Protein AF-A0A0E4CTM8-F1 (afdb_monomer)

Solvent-accessible surface area (backbone atoms only — not comparable to full-atom values): 11951 Å² total; per-residue (Å²): 132,90,84,85,87,86,88,82,91,82,92,89,83,90,83,78,83,88,78,75,72,82,70,75,70,75,77,71,43,45,31,30,31,32,38,28,78,94,75,74,45,76,48,77,41,66,48,69,64,60,58,57,56,37,48,79,66,72,28,44,74,72,48,69,74,43,70,55,77,74,79,77,64,69,51,66,47,54,74,86,69,39,45,44,28,35,38,46,32,101,45,8,82,41,23,34,39,35,31,41,64,83,21,44,31,43,15,35,33,32,37,54,52,74,69,98,89,38,50,76,47,80,50,78,34,47,24,33,50,57,28,64,46,74,83,49,103,46,35,39,34,53,81,32,69,49,75,40,72,72,25,54,38,63,48,62,73,90,77,74,82,88,54,37,72,40,42,19,37,32,57,56,96,64,25,44,26,47,30,33,26,51,16,82,40,81,90,56,47,38,84,88,62,58,47,71,76,85,48,51,20,40,62,113

Sequence (204 aa):
MKKNIFFAVSIYTLLLSCLAFGKSALADTGLYRLYHPGLQIHLYTKDSNEYKVLANRGWKQEGVAFYAEQPSTASSIPAEVVGTWSGTSPLAPEVSVTITADGQMKTYNHFVFGGVDGVDTKTNYTATITELKTIASNTYFIIGNTGDIAALLPGVTNMGGMFVIQPSFKIENGQYMPIAATGPTIEQVDYQNYHDFGFSLTKQ

Radius of gyration: 27.84 Å; Cα contacts (8 Å, |Δi|>4): 394; chains: 1; bounding box: 71×66×87 Å

Structure (mmCIF, N/CA/C/O backbone):
data_AF-A0A0E4CTM8-F1
#
_entry.id   AF-A0A0E4CTM8-F1
#
loop_
_atom_site.group_PDB
_atom_site.id
_atom_site.type_symbol
_atom_site.label_atom_id
_atom_site.label_alt_id
_atom_site.label_comp_id
_atom_site.label_asym_id
_atom_site.label_entity_id
_atom_site.label_seq_id
_atom_site.pdbx_PDB_ins_code
_atom_site.Cartn_x
_atom_site.Cartn_y
_atom_site.Cartn_z
_atom_site.occupancy
_atom_site.B_iso_or_equiv
_atom_site.auth_seq_id
_atom_site.auth_comp_id
_atom_site.auth_asym_id
_atom_site.auth_atom_id
_atom_site.pdbx_PDB_model_num
ATOM 1 N N . MET A 1 1 ? -40.548 -52.015 -52.958 1.00 35.12 1 MET A N 1
ATOM 2 C CA . MET A 1 1 ? -39.172 -52.548 -52.796 1.00 35.12 1 MET A CA 1
ATOM 3 C C . MET A 1 1 ? -38.273 -51.403 -52.334 1.00 35.12 1 MET A C 1
ATOM 5 O O . MET A 1 1 ? -38.306 -50.395 -53.013 1.00 35.12 1 MET A O 1
ATOM 9 N N . LYS A 1 2 ? -37.581 -51.562 -51.183 1.00 39.38 2 LYS A N 1
ATOM 10 C CA . LYS A 1 2 ? -36.256 -51.016 -50.755 1.00 39.38 2 LYS A CA 1
ATOM 11 C C . LYS A 1 2 ? -35.838 -49.635 -51.347 1.00 39.38 2 LYS A C 1
ATOM 13 O O . LYS A 1 2 ? -35.796 -49.515 -52.554 1.00 39.38 2 LYS A O 1
ATOM 18 N N . LYS A 1 3 ? -35.340 -48.611 -50.639 1.00 47.06 3 LYS A N 1
ATOM 19 C CA . LYS A 1 3 ? -34.593 -48.511 -49.369 1.00 47.06 3 LYS A CA 1
ATOM 20 C C . LYS A 1 3 ? -34.101 -47.039 -49.217 1.00 47.06 3 LYS A C 1
ATOM 22 O O . LYS A 1 3 ? -33.934 -46.373 -50.230 1.00 47.06 3 LYS A O 1
ATOM 27 N N . ASN A 1 4 ? -33.729 -46.662 -47.987 1.00 40.16 4 ASN A N 1
ATOM 28 C CA . ASN A 1 4 ? -32.788 -45.598 -47.558 1.00 40.16 4 ASN A CA 1
ATOM 29 C C . ASN A 1 4 ? -33.385 -44.205 -47.243 1.00 40.16 4 ASN A C 1
ATOM 31 O O . ASN A 1 4 ? -33.869 -43.543 -48.145 1.00 40.16 4 ASN A O 1
ATOM 35 N N . ILE A 1 5 ? -33.506 -43.715 -45.999 1.00 47.62 5 ILE A N 1
ATOM 36 C CA . ILE A 1 5 ? -32.625 -43.653 -44.805 1.00 47.62 5 ILE A CA 1
ATOM 37 C C . ILE A 1 5 ? -31.558 -42.529 -44.875 1.00 47.62 5 ILE A C 1
ATOM 39 O O . ILE A 1 5 ? -30.667 -42.573 -45.713 1.00 47.62 5 ILE A O 1
ATOM 43 N N . PHE A 1 6 ? -31.668 -41.621 -43.888 1.00 44.09 6 PHE A N 1
ATOM 44 C CA . PHE A 1 6 ? -30.760 -40.576 -43.375 1.00 44.09 6 PHE A CA 1
ATOM 45 C C . PHE A 1 6 ? -30.456 -39.341 -44.238 1.00 44.09 6 PHE A C 1
ATOM 47 O O . PHE A 1 6 ? -29.588 -39.384 -45.093 1.00 44.09 6 PHE A O 1
ATOM 54 N N . PHE A 1 7 ? -31.050 -38.201 -43.862 1.00 37.84 7 PHE A N 1
ATOM 55 C CA . PHE A 1 7 ? -30.322 -36.938 -43.652 1.00 37.84 7 PHE A CA 1
ATOM 56 C C . PHE A 1 7 ? -31.031 -36.146 -42.542 1.00 37.84 7 PHE A C 1
ATOM 58 O O . PHE A 1 7 ? -31.859 -35.274 -42.783 1.00 37.84 7 PHE A O 1
ATOM 65 N N . ALA A 1 8 ? -30.743 -36.521 -41.297 1.00 43.72 8 ALA A N 1
ATOM 66 C CA . ALA A 1 8 ? -30.837 -35.603 -40.171 1.00 43.72 8 ALA A CA 1
ATOM 67 C C . ALA A 1 8 ? -29.445 -34.990 -39.962 1.00 43.72 8 ALA A C 1
ATOM 69 O O . ALA A 1 8 ? -28.449 -35.622 -40.307 1.00 43.72 8 ALA A O 1
ATOM 70 N N . VAL A 1 9 ? -29.416 -33.815 -39.330 1.00 41.44 9 VAL A N 1
ATOM 71 C CA . VAL A 1 9 ? -28.247 -33.015 -38.914 1.00 41.44 9 VAL A CA 1
ATOM 72 C C . VAL A 1 9 ? -27.939 -31.861 -39.868 1.00 41.44 9 VAL A C 1
ATOM 74 O O . VAL A 1 9 ? -27.084 -31.938 -40.740 1.00 41.44 9 VAL A O 1
ATOM 77 N N . SER A 1 10 ? -28.606 -30.738 -39.638 1.00 48.81 10 SER A N 1
ATOM 78 C CA . SER A 1 10 ? -27.977 -29.416 -39.659 1.00 48.81 10 SER A CA 1
ATOM 79 C C . SER A 1 10 ? -28.930 -28.458 -38.948 1.00 48.81 10 SER A C 1
ATOM 81 O O . SER A 1 10 ? -30.136 -28.636 -39.068 1.00 48.81 10 SER A O 1
ATOM 83 N N . ILE A 1 11 ? -28.412 -27.466 -38.223 1.00 49.09 11 ILE A N 1
ATOM 84 C CA . ILE A 1 11 ? -29.107 -26.617 -37.228 1.00 49.09 11 ILE A CA 1
ATOM 85 C C . ILE A 1 11 ? -29.054 -27.211 -35.812 1.00 49.09 11 ILE A C 1
ATOM 87 O O . ILE A 1 11 ? -30.073 -27.544 -35.231 1.00 49.09 11 ILE A O 1
ATOM 91 N N . TYR A 1 12 ? -27.849 -27.359 -35.249 1.00 40.56 12 TYR A N 1
ATOM 92 C CA . TYR A 1 12 ? -27.584 -27.074 -33.824 1.00 40.56 12 TYR A CA 1
ATOM 93 C C . TYR A 1 12 ? -26.072 -27.005 -33.536 1.00 40.56 12 TYR A C 1
ATOM 95 O O . TYR A 1 12 ? -25.562 -27.662 -32.641 1.00 40.56 12 TYR A O 1
ATOM 103 N N . THR A 1 13 ? -25.314 -26.212 -34.298 1.00 47.56 13 THR A N 1
ATOM 104 C CA . THR A 1 13 ? -23.915 -25.883 -33.952 1.00 47.56 13 THR A CA 1
ATOM 105 C C . THR A 1 13 ? -23.561 -24.469 -34.413 1.00 47.56 13 THR A C 1
ATOM 107 O O . THR A 1 13 ? -22.674 -24.275 -35.237 1.00 47.56 13 THR A O 1
ATOM 110 N N . LEU A 1 14 ? -24.270 -23.461 -33.898 1.00 42.25 14 LEU A N 1
ATOM 111 C CA . LEU A 1 14 ? -23.798 -22.070 -33.924 1.00 42.25 14 LEU A CA 1
ATOM 112 C C . LEU A 1 14 ? -23.820 -21.485 -32.506 1.00 42.25 14 LEU A C 1
ATOM 114 O O . LEU A 1 14 ? -24.408 -20.447 -32.234 1.00 42.25 14 LEU A O 1
ATOM 118 N N . LEU A 1 15 ? -23.220 -22.223 -31.577 1.00 49.41 15 LEU A N 1
ATOM 119 C CA . LEU A 1 15 ? -22.953 -21.784 -30.211 1.00 49.41 15 LEU A CA 1
ATOM 120 C C . LEU A 1 15 ? -21.648 -22.437 -29.757 1.00 49.41 15 LEU A C 1
ATOM 122 O O . LEU A 1 15 ? -21.602 -23.216 -28.815 1.00 49.41 15 LEU A O 1
ATOM 126 N N . LEU A 1 16 ? -20.573 -22.168 -30.497 1.00 46.62 16 LEU A N 1
ATOM 127 C CA . LEU A 1 16 ? -19.225 -22.382 -29.999 1.00 46.62 16 LEU A CA 1
ATOM 128 C C . LEU A 1 16 ? -18.246 -21.458 -30.728 1.00 46.62 16 LEU A C 1
ATOM 130 O O . LEU A 1 16 ? -18.273 -21.343 -31.947 1.00 46.62 16 LEU A O 1
ATOM 134 N N . SER A 1 17 ? -17.401 -20.820 -29.922 1.00 46.06 17 SER A N 1
ATOM 135 C CA . SER A 1 17 ? -16.213 -20.036 -30.265 1.00 46.06 17 SER A CA 1
ATOM 136 C C . SER A 1 17 ? -16.401 -18.689 -30.980 1.00 46.06 17 SER A C 1
ATOM 138 O O . SER A 1 17 ? -16.170 -18.555 -32.176 1.00 46.06 17 SER A O 1
ATOM 140 N N . CYS A 1 18 ? -16.607 -17.642 -30.181 1.00 38.84 18 CYS A N 1
ATOM 141 C CA . CYS A 1 18 ? -15.750 -16.458 -30.282 1.00 38.84 18 CYS A CA 1
ATOM 142 C C . CYS A 1 18 ? -15.233 -16.089 -28.881 1.00 38.84 18 CYS A C 1
ATOM 144 O O . CYS A 1 18 ? -15.565 -15.062 -28.307 1.00 38.84 18 CYS A O 1
ATOM 146 N N . LEU A 1 19 ? -14.442 -16.992 -28.303 1.00 50.53 19 LEU A N 1
ATOM 147 C CA . LEU A 1 19 ? -13.428 -16.650 -27.305 1.00 50.53 19 LEU A CA 1
ATOM 148 C C . LEU A 1 19 ? -12.083 -16.796 -28.016 1.00 50.53 19 LEU A C 1
ATOM 150 O O . LEU A 1 19 ? -11.300 -17.704 -27.751 1.00 50.53 19 LEU A O 1
ATOM 154 N N . ALA A 1 20 ? -11.852 -15.940 -29.010 1.00 44.9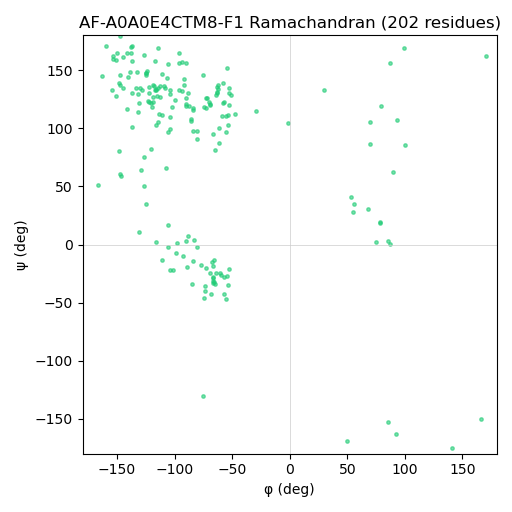1 20 ALA A N 1
ATOM 155 C CA . ALA A 1 20 ? -10.516 -15.755 -29.542 1.00 44.91 20 ALA A CA 1
ATOM 156 C C . ALA A 1 20 ? -9.794 -14.807 -28.586 1.00 44.91 20 ALA A C 1
ATOM 158 O O . ALA A 1 20 ? -9.912 -13.590 -28.685 1.00 44.91 20 ALA A O 1
ATOM 159 N N . PHE A 1 21 ? -9.138 -15.425 -27.603 1.00 39.09 21 PHE A N 1
ATOM 160 C CA . PHE A 1 21 ? -7.980 -14.939 -26.868 1.00 39.09 21 PHE A CA 1
ATOM 161 C C . PHE A 1 21 ? -7.484 -13.568 -27.341 1.00 39.09 21 PHE A C 1
ATOM 163 O O . PHE A 1 21 ? -6.761 -13.467 -28.335 1.00 39.09 21 PHE A O 1
ATOM 170 N N . GLY A 1 22 ? -7.778 -12.529 -26.562 1.00 33.88 22 GLY A N 1
ATOM 171 C CA . GLY A 1 22 ? -6.850 -11.416 -26.458 1.00 33.88 22 GLY A CA 1
ATOM 172 C C . GLY A 1 22 ? -5.553 -11.979 -25.886 1.00 33.88 22 GLY A C 1
ATOM 173 O O . GLY A 1 22 ? -5.374 -12.026 -24.674 1.00 33.88 22 GLY A O 1
ATOM 174 N N . LYS A 1 23 ? -4.660 -12.483 -26.745 1.00 33.34 23 LYS A N 1
ATOM 175 C CA . LYS A 1 23 ? -3.251 -12.573 -26.385 1.00 33.34 23 LYS A CA 1
ATOM 176 C C . LYS A 1 23 ? -2.834 -11.130 -26.161 1.00 33.34 23 LYS A C 1
ATOM 178 O O . LYS A 1 23 ? -2.606 -10.411 -27.130 1.00 33.34 23 LYS A O 1
ATOM 183 N N . SER A 1 24 ? -2.758 -10.706 -24.904 1.00 36.94 24 SER A N 1
ATOM 184 C CA . SER A 1 24 ? -1.881 -9.600 -24.552 1.00 36.94 24 SER A CA 1
ATOM 185 C C . SER A 1 24 ? -0.514 -9.998 -25.087 1.00 36.94 24 SER A C 1
ATOM 187 O O . SER A 1 24 ? 0.121 -10.918 -24.567 1.00 36.94 24 SER A O 1
ATOM 189 N N . ALA A 1 25 ? -0.120 -9.411 -26.215 1.00 42.75 25 ALA A N 1
ATOM 190 C CA . ALA A 1 25 ? 1.245 -9.504 -26.674 1.00 42.75 25 ALA A CA 1
ATOM 191 C C . ALA A 1 25 ? 2.064 -8.912 -25.531 1.00 42.75 25 ALA A C 1
ATOM 193 O O . ALA A 1 25 ? 1.928 -7.725 -25.239 1.00 42.75 25 ALA A O 1
ATOM 194 N N . LEU A 1 26 ? 2.828 -9.753 -24.826 1.00 39.66 26 LEU A N 1
ATOM 195 C CA . LEU A 1 26 ? 3.922 -9.270 -23.996 1.00 39.66 26 LEU A CA 1
ATOM 196 C C . LEU A 1 26 ? 4.677 -8.293 -24.889 1.00 39.66 26 LEU A C 1
ATOM 198 O O . LEU A 1 26 ? 5.170 -8.701 -25.943 1.00 39.66 26 LEU A O 1
ATOM 202 N N . ALA A 1 27 ? 4.638 -7.005 -24.546 1.00 49.69 27 ALA A N 1
ATOM 203 C CA . ALA A 1 27 ? 5.419 -6.015 -25.253 1.00 49.69 27 ALA A CA 1
ATOM 204 C C . ALA A 1 27 ? 6.862 -6.512 -25.179 1.00 49.69 27 ALA A C 1
ATOM 206 O O . ALA A 1 27 ? 7.427 -6.613 -24.092 1.00 49.69 27 ALA A O 1
ATOM 207 N N . ASP A 1 28 ? 7.399 -6.935 -26.319 1.00 53.50 28 ASP A N 1
ATOM 208 C CA . ASP A 1 28 ? 8.781 -7.360 -26.434 1.00 53.50 28 ASP A CA 1
ATOM 209 C C . ASP A 1 28 ? 9.631 -6.109 -26.211 1.00 53.50 28 ASP A C 1
ATOM 211 O O . ASP A 1 28 ? 9.783 -5.267 -27.094 1.00 53.50 28 ASP A O 1
ATOM 215 N N . THR A 1 29 ? 10.068 -5.906 -24.969 1.00 61.34 29 THR A N 1
ATOM 216 C CA . THR A 1 29 ? 10.846 -4.728 -24.578 1.00 61.34 29 THR A CA 1
ATOM 217 C C . THR A 1 29 ? 12.326 -4.879 -24.890 1.00 61.34 29 THR A C 1
ATOM 219 O O . THR A 1 29 ? 13.108 -3.981 -24.577 1.00 61.34 29 THR A O 1
ATOM 222 N N . GLY A 1 30 ? 12.729 -5.982 -25.523 1.00 73.62 30 GLY A N 1
ATOM 223 C CA . GLY A 1 30 ? 14.091 -6.176 -25.991 1.00 73.62 30 GLY A CA 1
ATOM 224 C C . GLY A 1 30 ? 14.414 -5.265 -27.175 1.00 73.62 30 GLY A C 1
ATOM 225 O O . GLY A 1 30 ? 13.775 -5.321 -28.223 1.00 73.62 30 GLY A O 1
ATOM 226 N N . LEU A 1 31 ? 15.452 -4.441 -27.034 1.00 83.44 31 LEU A N 1
ATOM 227 C CA . LEU A 1 31 ? 16.150 -3.834 -28.160 1.00 83.44 31 LEU A CA 1
ATOM 228 C C . LEU A 1 31 ? 17.219 -4.822 -28.637 1.00 83.44 31 LEU A C 1
ATOM 230 O O . LEU A 1 31 ? 18.247 -5.028 -27.983 1.00 83.44 31 LEU A O 1
ATOM 234 N N . TYR A 1 32 ? 16.966 -5.447 -29.777 1.00 88.81 32 TYR A N 1
ATOM 235 C CA . TYR A 1 32 ? 17.873 -6.394 -30.405 1.00 88.81 32 TYR A CA 1
ATOM 236 C C . TYR A 1 32 ? 19.046 -5.688 -31.074 1.00 88.81 32 TYR A C 1
ATOM 238 O O . TYR A 1 32 ? 18.878 -4.611 -31.647 1.00 88.81 32 TYR A O 1
ATOM 246 N N . ARG A 1 33 ? 20.221 -6.323 -31.062 1.00 93.44 33 ARG A N 1
ATOM 247 C CA . ARG A 1 33 ? 21.412 -5.868 -31.784 1.00 93.44 33 ARG A CA 1
ATOM 248 C C . ARG A 1 33 ? 21.841 -6.894 -32.823 1.00 93.44 33 ARG A C 1
ATOM 250 O O . ARG A 1 33 ? 21.870 -8.099 -32.564 1.00 93.44 33 ARG A O 1
ATOM 257 N N . LEU A 1 34 ? 22.178 -6.401 -34.009 1.00 93.56 34 LEU A N 1
ATOM 258 C CA . LEU A 1 34 ? 22.802 -7.182 -35.068 1.00 93.56 34 LEU A CA 1
ATOM 259 C C . LEU A 1 34 ? 24.104 -6.528 -35.516 1.00 93.56 34 LEU A C 1
ATOM 261 O O . LEU A 1 34 ? 24.200 -5.303 -35.565 1.00 93.56 34 LEU A O 1
ATOM 265 N N . TYR A 1 35 ? 25.064 -7.347 -35.929 1.00 94.44 35 TYR A N 1
ATOM 266 C CA . TYR A 1 35 ? 26.343 -6.905 -36.472 1.00 94.44 35 TYR A CA 1
ATOM 267 C C . TYR A 1 35 ? 26.506 -7.327 -37.936 1.00 94.44 35 TYR A C 1
ATOM 269 O O . TYR A 1 35 ? 26.297 -8.494 -38.276 1.00 94.44 35 TYR A O 1
ATOM 277 N N . HIS A 1 36 ? 26.926 -6.409 -38.809 1.00 95.50 36 HIS A N 1
ATOM 278 C CA . HIS A 1 36 ? 27.237 -6.724 -40.206 1.00 95.50 36 HIS A CA 1
ATOM 279 C C . HIS A 1 36 ? 28.759 -6.768 -40.440 1.00 95.50 36 HIS A C 1
ATOM 281 O O . HIS A 1 36 ? 29.396 -5.713 -40.478 1.00 95.50 36 HIS A O 1
ATOM 287 N N . PRO A 1 37 ? 29.372 -7.946 -40.680 1.00 91.25 37 PRO A N 1
ATOM 288 C CA . PRO A 1 37 ? 30.829 -8.076 -40.775 1.00 91.25 37 PRO A CA 1
ATOM 289 C C . PRO A 1 37 ? 31.440 -7.360 -41.985 1.00 91.25 37 PRO A C 1
ATOM 291 O O . PRO A 1 37 ? 32.538 -6.828 -41.878 1.00 91.25 37 PRO A O 1
ATOM 294 N N . GLY A 1 38 ? 30.734 -7.300 -43.121 1.00 91.62 38 GLY A N 1
ATOM 295 C CA . GLY A 1 38 ? 31.242 -6.642 -44.334 1.00 91.62 38 GLY A CA 1
ATOM 296 C C . GLY A 1 38 ? 31.171 -5.112 -44.304 1.00 91.62 38 GLY A C 1
ATOM 297 O O . GLY A 1 38 ? 31.844 -4.457 -45.085 1.00 91.62 38 GLY A O 1
ATOM 298 N N . LEU A 1 39 ? 30.355 -4.549 -43.408 1.00 92.69 39 LEU A N 1
ATOM 299 C CA . LEU A 1 39 ? 30.179 -3.098 -43.255 1.00 92.69 39 LEU A CA 1
ATOM 300 C C . LEU A 1 39 ? 30.769 -2.596 -41.932 1.00 92.69 39 LEU A C 1
ATOM 302 O O . LEU A 1 39 ? 30.923 -1.397 -41.752 1.00 92.69 39 LEU A O 1
ATOM 306 N N . GLN A 1 40 ? 31.087 -3.513 -41.012 1.00 93.25 40 GLN A N 1
ATOM 307 C CA . GLN A 1 40 ? 31.593 -3.240 -39.669 1.00 93.25 40 GLN A CA 1
ATOM 308 C C . GLN A 1 40 ? 30.678 -2.322 -38.837 1.00 93.25 40 GLN A C 1
ATOM 310 O O . GLN A 1 40 ? 31.154 -1.541 -38.017 1.00 93.25 40 GLN A O 1
ATOM 315 N N . ILE A 1 41 ? 29.357 -2.445 -39.012 1.00 92.25 41 ILE A N 1
ATOM 316 C CA . ILE A 1 41 ? 28.347 -1.651 -38.293 1.00 92.25 41 ILE A CA 1
ATOM 317 C C . ILE A 1 41 ? 27.436 -2.518 -37.425 1.00 92.25 41 ILE A C 1
ATOM 319 O O . ILE A 1 41 ? 27.249 -3.708 -37.692 1.00 92.25 41 ILE A O 1
ATOM 323 N N . HIS A 1 42 ? 26.829 -1.878 -36.424 1.00 94.50 42 HIS A N 1
ATOM 324 C CA . HIS A 1 42 ? 25.757 -2.447 -35.614 1.00 94.50 42 HIS A CA 1
ATOM 325 C C . HIS A 1 42 ? 24.417 -1.806 -35.978 1.00 94.50 42 HIS A C 1
ATOM 327 O O . HIS A 1 42 ? 24.349 -0.601 -36.224 1.00 94.50 42 HIS A O 1
ATOM 333 N N . LEU A 1 43 ? 23.357 -2.607 -35.970 1.00 90.69 43 LEU A N 1
ATOM 334 C CA . LEU A 1 43 ? 21.973 -2.167 -36.110 1.00 90.69 43 LEU A CA 1
ATOM 335 C C . LEU A 1 43 ? 21.201 -2.549 -34.851 1.00 90.69 43 LEU A C 1
ATOM 337 O O . LEU A 1 43 ? 21.357 -3.660 -34.343 1.00 90.69 43 LEU A O 1
ATOM 341 N N . TYR A 1 44 ? 20.371 -1.627 -34.370 1.00 89.94 44 TYR A N 1
ATOM 342 C CA . TYR A 1 44 ? 19.513 -1.827 -33.208 1.00 89.94 44 TYR A CA 1
ATOM 343 C C . TYR A 1 44 ? 18.052 -1.776 -33.638 1.00 89.94 44 TYR A C 1
ATOM 345 O O . TYR A 1 44 ? 17.643 -0.812 -34.281 1.00 89.94 44 TYR A O 1
ATOM 353 N N . THR A 1 45 ? 17.268 -2.788 -33.275 1.00 85.00 45 THR A N 1
ATOM 354 C CA . THR A 1 45 ? 15.851 -2.862 -33.646 1.00 85.00 45 THR A CA 1
ATOM 355 C C . THR A 1 45 ? 14.987 -3.394 -32.513 1.00 85.00 45 THR A C 1
ATOM 357 O O . THR A 1 45 ? 15.403 -4.263 -31.753 1.00 85.00 45 THR A O 1
ATOM 360 N N . LYS A 1 46 ? 13.771 -2.856 -32.396 1.00 83.69 46 LYS A N 1
ATOM 361 C CA . LYS A 1 46 ? 12.711 -3.404 -31.535 1.00 83.69 46 LYS A CA 1
ATOM 362 C C . LYS A 1 46 ? 11.799 -4.368 -32.300 1.00 83.69 46 LYS A C 1
ATOM 364 O O . LYS A 1 46 ? 10.955 -5.022 -31.700 1.00 83.69 46 LYS A O 1
ATOM 369 N N . ASP A 1 47 ? 11.932 -4.440 -33.625 1.00 81.88 47 ASP A N 1
ATOM 370 C CA . ASP A 1 47 ? 11.118 -5.323 -34.447 1.00 81.88 47 ASP A CA 1
ATOM 371 C C . ASP A 1 47 ? 11.746 -6.722 -34.498 1.00 81.88 47 ASP A C 1
ATOM 373 O O . ASP A 1 47 ? 12.757 -6.973 -35.162 1.00 81.88 47 ASP A O 1
ATOM 377 N N . SER A 1 48 ? 11.108 -7.667 -33.807 1.00 81.06 48 SER A N 1
ATOM 378 C CA . SER A 1 48 ? 11.515 -9.074 -33.828 1.00 81.06 48 SER A CA 1
ATOM 379 C C . SER A 1 48 ? 11.481 -9.689 -35.237 1.00 81.06 48 SER A C 1
ATOM 381 O O . SER A 1 48 ? 12.215 -10.644 -35.508 1.00 81.06 48 SER A O 1
ATOM 383 N N . ASN A 1 49 ? 10.654 -9.167 -36.150 1.00 84.06 49 ASN A N 1
ATOM 384 C CA . ASN A 1 49 ? 10.614 -9.606 -37.540 1.00 84.06 49 ASN A CA 1
ATOM 385 C C . ASN A 1 49 ? 11.833 -9.094 -38.318 1.00 84.06 49 ASN A C 1
ATOM 387 O O . ASN A 1 49 ? 12.496 -9.895 -38.978 1.00 84.06 49 ASN A O 1
ATOM 391 N N . GLU A 1 50 ? 12.191 -7.814 -38.187 1.00 88.38 50 GLU A N 1
ATOM 392 C CA . GLU A 1 50 ? 13.438 -7.266 -38.740 1.00 88.38 50 GLU A CA 1
ATOM 393 C C . GLU A 1 50 ? 14.656 -8.059 -38.242 1.00 88.38 50 GLU A C 1
ATOM 395 O O . GLU A 1 50 ? 15.464 -8.529 -39.048 1.00 88.38 50 GLU A O 1
ATOM 400 N N . TYR A 1 51 ? 14.729 -8.330 -36.935 1.00 87.25 51 TYR A N 1
ATOM 401 C CA . TYR A 1 51 ? 15.795 -9.135 -36.335 1.00 87.25 51 TYR A CA 1
ATOM 402 C C . TYR A 1 51 ? 15.910 -10.542 -36.951 1.00 87.25 51 TYR A C 1
ATOM 404 O O . TYR A 1 51 ? 17.017 -11.012 -37.226 1.00 87.25 51 TYR A O 1
ATOM 412 N N . LYS A 1 52 ? 14.784 -11.226 -37.203 1.00 87.25 52 LYS A N 1
ATOM 413 C CA . LYS A 1 52 ? 14.750 -12.575 -37.807 1.00 87.25 52 LYS A CA 1
ATOM 414 C C . LYS A 1 52 ? 15.077 -12.571 -39.298 1.00 87.25 52 LYS A C 1
ATOM 416 O O . LYS A 1 52 ? 15.771 -13.464 -39.783 1.00 87.25 52 LYS A O 1
ATOM 421 N N . VAL A 1 53 ? 14.577 -11.587 -40.041 1.00 91.38 53 VAL A N 1
ATOM 422 C CA . VAL A 1 53 ? 14.790 -11.492 -41.491 1.00 91.38 53 VAL A CA 1
ATOM 423 C C . VAL A 1 53 ? 16.251 -11.174 -41.796 1.00 91.38 53 VAL A C 1
ATOM 425 O O . VAL A 1 53 ? 16.837 -11.792 -42.688 1.00 91.38 53 VAL A O 1
ATOM 428 N N . LEU A 1 54 ? 16.860 -10.255 -41.043 1.00 91.81 54 LEU A N 1
ATOM 429 C CA . LEU A 1 54 ? 18.245 -9.842 -41.262 1.00 91.81 54 LEU A CA 1
ATOM 430 C C . LEU A 1 54 ? 19.262 -10.952 -40.965 1.00 91.81 54 LEU A C 1
ATOM 432 O O . LEU A 1 54 ? 20.293 -11.008 -41.636 1.00 91.81 54 LEU A O 1
ATOM 436 N N . ALA A 1 55 ? 18.939 -11.890 -40.067 1.00 87.38 55 ALA A N 1
ATOM 437 C CA . ALA A 1 55 ? 19.754 -13.081 -39.803 1.00 87.38 55 ALA A CA 1
ATOM 438 C C . ALA A 1 55 ? 20.072 -13.886 -41.075 1.00 87.38 55 ALA A C 1
ATOM 440 O O . ALA A 1 55 ? 21.164 -14.424 -41.233 1.00 87.38 55 ALA A O 1
ATOM 441 N N . ASN A 1 56 ? 19.127 -13.921 -42.018 1.00 90.31 56 ASN A N 1
ATOM 442 C CA . ASN A 1 56 ? 19.274 -14.624 -43.293 1.00 90.31 56 ASN A CA 1
ATOM 443 C C . ASN A 1 56 ? 19.870 -13.739 -44.406 1.00 90.31 56 ASN A C 1
ATOM 445 O O . ASN A 1 56 ? 19.967 -14.170 -45.552 1.00 90.31 56 ASN A O 1
ATOM 449 N N . ARG A 1 57 ? 20.246 -12.490 -44.100 1.00 92.25 57 ARG A N 1
ATOM 450 C CA . ARG A 1 57 ? 20.709 -11.476 -45.066 1.00 92.25 57 ARG A CA 1
ATOM 451 C C . ARG A 1 57 ? 22.083 -10.905 -44.713 1.00 92.25 57 ARG A C 1
ATOM 453 O O . ARG A 1 57 ? 22.344 -9.728 -44.936 1.00 92.25 57 ARG A O 1
ATOM 460 N N . GLY A 1 58 ? 22.959 -11.735 -44.151 1.00 88.75 58 GLY A N 1
ATOM 461 C CA . GLY A 1 58 ? 24.352 -11.365 -43.873 1.00 88.75 58 GLY A CA 1
ATOM 462 C C . GLY A 1 58 ? 24.583 -10.640 -42.545 1.00 88.75 58 GLY A C 1
ATOM 463 O O . GLY A 1 58 ? 25.724 -10.292 -42.243 1.00 88.75 58 GLY A O 1
ATOM 464 N N . TRP A 1 59 ? 23.546 -10.455 -41.724 1.00 95.56 59 TRP A N 1
ATOM 465 C CA . TRP A 1 59 ? 23.691 -9.920 -40.372 1.00 95.56 59 TRP A CA 1
ATOM 466 C C . TRP A 1 59 ? 23.868 -11.040 -39.350 1.00 95.56 59 TRP A C 1
ATOM 468 O O . TRP A 1 59 ? 23.162 -12.046 -39.377 1.00 95.56 59 TRP A O 1
ATOM 478 N N . LYS A 1 60 ? 24.791 -10.843 -38.409 1.00 91.56 60 LYS A N 1
ATOM 479 C CA . LYS A 1 60 ? 24.966 -11.704 -37.241 1.00 91.56 60 LYS A CA 1
ATOM 480 C C . LYS A 1 60 ? 24.057 -11.212 -36.124 1.00 91.56 60 LYS A C 1
ATOM 482 O O . LYS A 1 60 ? 24.180 -10.077 -35.676 1.00 91.56 60 LYS A O 1
ATOM 487 N N . GLN A 1 61 ? 23.148 -12.075 -35.697 1.00 92.38 61 GLN A N 1
ATOM 488 C CA . GLN A 1 61 ? 22.288 -11.858 -34.541 1.00 92.38 61 GLN A CA 1
ATOM 489 C C . GLN A 1 61 ? 23.121 -11.913 -33.254 1.00 92.38 61 GLN A C 1
ATOM 491 O O . GLN A 1 61 ? 23.743 -12.936 -32.977 1.00 92.38 61 GLN A O 1
ATOM 496 N N . GLU A 1 62 ? 23.142 -10.828 -32.478 1.00 85.00 62 GLU A N 1
ATOM 497 C CA . GLU A 1 62 ? 23.901 -10.750 -31.219 1.00 85.00 62 GLU A CA 1
ATOM 498 C C . GLU A 1 62 ? 23.011 -10.830 -29.970 1.00 85.00 62 GLU A C 1
ATOM 500 O O . GLU A 1 62 ? 23.517 -10.842 -28.851 1.00 85.00 62 GLU A O 1
ATOM 505 N N . GLY A 1 63 ? 21.692 -10.922 -30.148 1.00 84.12 63 GLY A N 1
ATOM 506 C CA . GLY A 1 63 ? 20.720 -10.999 -29.062 1.00 84.12 63 GLY A CA 1
ATOM 507 C C . GLY A 1 63 ? 20.171 -9.640 -28.637 1.00 84.12 63 GLY A C 1
ATOM 508 O O . GLY A 1 63 ? 20.246 -8.647 -29.363 1.00 84.12 63 GLY A O 1
ATOM 509 N N . VAL A 1 64 ? 19.567 -9.618 -27.450 1.00 82.50 64 VAL A N 1
ATOM 510 C CA . VAL A 1 64 ? 19.068 -8.397 -26.811 1.00 82.50 64 VAL A CA 1
ATOM 511 C C . VAL A 1 64 ? 20.265 -7.610 -26.286 1.00 82.50 64 VAL A C 1
ATOM 513 O O . VAL A 1 64 ? 20.998 -8.104 -25.433 1.00 82.50 64 VAL A O 1
ATOM 516 N N . ALA A 1 65 ? 20.474 -6.394 -26.790 1.00 80.19 65 ALA A N 1
ATOM 517 C CA . ALA A 1 65 ? 21.524 -5.513 -26.280 1.00 80.19 65 ALA A CA 1
ATOM 518 C C . ALA A 1 65 ? 21.064 -4.710 -25.064 1.00 80.19 65 ALA A C 1
ATOM 520 O O . ALA A 1 65 ? 21.865 -4.457 -24.170 1.00 80.19 65 ALA A O 1
ATOM 521 N N . PHE A 1 66 ? 19.785 -4.327 -25.031 1.00 72.75 66 PHE A N 1
ATOM 522 C CA . PHE A 1 66 ? 19.186 -3.573 -23.933 1.00 72.75 66 PHE A CA 1
ATOM 523 C C . PHE A 1 66 ? 17.723 -3.974 -23.767 1.00 72.75 66 PHE A C 1
ATOM 525 O O . PHE A 1 66 ? 17.037 -4.218 -24.756 1.00 72.75 66 PHE A O 1
ATOM 532 N N . TYR A 1 67 ? 17.228 -3.987 -22.535 1.00 70.88 67 TYR A N 1
ATOM 533 C CA . TYR A 1 67 ? 15.791 -3.956 -22.284 1.00 70.88 67 TYR A CA 1
ATOM 534 C C . TYR A 1 67 ? 15.385 -2.490 -22.171 1.00 70.88 67 TYR A C 1
ATOM 536 O O . TYR A 1 67 ? 15.997 -1.742 -21.410 1.00 70.88 67 TYR A O 1
ATOM 544 N N . ALA A 1 68 ? 14.395 -2.058 -22.947 1.00 59.38 68 ALA A N 1
ATOM 545 C CA . ALA A 1 68 ? 13.757 -0.781 -22.682 1.00 59.38 68 ALA A CA 1
ATOM 546 C C . ALA A 1 68 ? 13.085 -0.874 -21.308 1.00 59.38 68 ALA A C 1
ATOM 548 O O . ALA A 1 68 ? 12.354 -1.835 -21.047 1.00 59.38 68 ALA A O 1
ATOM 549 N N . GLU A 1 69 ? 13.319 0.117 -20.448 1.00 53.91 69 GLU A N 1
ATOM 550 C CA . GLU A 1 69 ? 12.436 0.330 -19.307 1.00 53.91 69 GLU A CA 1
ATOM 551 C C . GLU A 1 69 ? 11.012 0.430 -19.859 1.00 53.91 69 GLU A C 1
ATOM 553 O O . GLU A 1 69 ? 10.769 1.111 -20.865 1.00 53.91 69 GLU A O 1
ATOM 558 N N . GLN A 1 70 ? 10.091 -0.335 -19.268 1.00 48.84 70 GLN A N 1
ATOM 559 C CA . GLN A 1 70 ? 8.677 -0.202 -19.595 1.00 48.84 70 GLN A CA 1
ATOM 560 C C . GLN A 1 70 ? 8.347 1.286 -19.460 1.00 48.84 70 GLN A C 1
ATOM 562 O O . GLN A 1 70 ? 8.694 1.861 -18.424 1.00 48.84 70 GLN A O 1
ATOM 567 N N . PRO A 1 71 ? 7.726 1.940 -20.462 1.00 43.31 71 PRO A N 1
ATOM 568 C CA . PRO A 1 71 ? 7.152 3.245 -20.197 1.00 43.31 71 PRO A CA 1
ATOM 569 C C . PRO A 1 71 ? 6.258 3.048 -18.979 1.00 43.31 71 PRO A C 1
ATOM 571 O O . PRO A 1 71 ? 5.377 2.187 -19.003 1.00 43.31 71 PRO A O 1
ATOM 574 N N . SER A 1 72 ? 6.541 3.771 -17.898 1.00 46.72 72 SER A N 1
ATOM 575 C CA . SER A 1 72 ? 5.698 3.798 -16.717 1.00 46.72 72 SER A CA 1
ATOM 576 C C . SER A 1 72 ? 4.371 4.423 -17.133 1.00 46.72 72 SER A C 1
ATOM 578 O O . SER A 1 72 ? 4.109 5.610 -16.963 1.00 46.72 72 SER A O 1
ATOM 580 N N . THR A 1 73 ? 3.498 3.618 -17.736 1.00 42.56 73 THR A N 1
ATOM 581 C CA . THR A 1 73 ? 2.068 3.852 -17.636 1.00 42.56 73 THR A CA 1
ATOM 582 C C . THR A 1 73 ? 1.832 3.923 -16.141 1.00 42.56 73 THR A C 1
ATOM 584 O O . THR A 1 73 ? 2.110 2.925 -15.475 1.00 42.56 73 THR A O 1
ATOM 587 N N . ALA A 1 74 ? 1.485 5.112 -15.629 1.00 50.38 74 ALA A N 1
ATOM 588 C CA . ALA A 1 74 ? 1.251 5.378 -14.212 1.00 50.38 74 ALA A CA 1
ATOM 589 C C . ALA A 1 74 ? 0.736 4.102 -13.548 1.00 50.38 74 ALA A C 1
ATOM 591 O O . ALA A 1 74 ? -0.285 3.590 -14.008 1.00 50.38 74 ALA A O 1
ATOM 592 N N . SER A 1 75 ? 1.514 3.535 -12.613 1.00 59.00 75 SER A N 1
ATOM 593 C CA . SER A 1 75 ? 1.226 2.235 -12.001 1.00 59.00 75 SER A CA 1
ATOM 594 C C . SER A 1 75 ? -0.184 2.319 -11.428 1.00 59.00 75 SER A C 1
ATOM 596 O O . SER A 1 75 ? -0.415 2.954 -10.401 1.00 59.00 75 SER A O 1
ATOM 598 N N . SER A 1 76 ? -1.158 1.835 -12.197 1.00 79.19 76 SER A N 1
ATOM 599 C CA . SER A 1 76 ? -2.559 2.116 -11.930 1.00 79.19 76 SER A CA 1
ATOM 600 C C . SER A 1 76 ? -2.926 1.312 -10.705 1.00 79.19 76 SER A C 1
ATOM 602 O O . SER A 1 76 ? -2.701 0.098 -10.697 1.00 79.19 76 SER A O 1
ATOM 604 N N . ILE A 1 77 ? -3.475 1.967 -9.685 1.00 91.75 77 ILE A N 1
ATOM 605 C CA . ILE A 1 77 ? -3.857 1.281 -8.456 1.00 91.75 77 ILE A CA 1
ATOM 606 C C . ILE A 1 77 ? -4.838 0.152 -8.807 1.00 91.75 77 ILE A C 1
ATOM 608 O O . ILE A 1 77 ? -5.873 0.424 -9.425 1.00 91.75 77 ILE A O 1
ATOM 612 N N . PRO A 1 78 ? -4.540 -1.113 -8.450 1.00 92.94 78 PRO A N 1
ATOM 613 C CA . PRO A 1 78 ? -5.437 -2.221 -8.743 1.00 92.94 78 PRO A CA 1
ATOM 614 C C . PRO A 1 78 ? -6.810 -1.982 -8.113 1.00 92.94 78 PRO A C 1
ATOM 616 O O . PRO A 1 78 ? -6.913 -1.544 -6.968 1.00 92.94 78 PRO A O 1
ATOM 619 N N . ALA A 1 79 ? -7.882 -2.303 -8.840 1.00 92.50 79 ALA A N 1
ATOM 620 C CA . ALA A 1 79 ? -9.251 -2.024 -8.398 1.00 92.50 79 ALA A CA 1
ATOM 621 C C . ALA A 1 79 ? -9.598 -2.661 -7.038 1.00 92.50 79 ALA A C 1
ATOM 623 O O . ALA A 1 79 ? -10.419 -2.130 -6.292 1.00 92.50 79 ALA A O 1
ATOM 624 N N . GLU A 1 80 ? -8.961 -3.783 -6.693 1.00 94.38 80 GLU A N 1
ATOM 625 C CA . GLU A 1 80 ? -9.143 -4.430 -5.394 1.00 94.38 80 GLU A CA 1
ATOM 626 C C . GLU A 1 80 ? -8.608 -3.601 -4.223 1.00 94.38 80 GLU A C 1
ATOM 628 O O . GLU A 1 80 ? -9.214 -3.649 -3.155 1.00 94.38 80 GLU A O 1
ATOM 633 N N . VAL A 1 81 ? -7.552 -2.809 -4.440 1.00 96.19 81 VAL A N 1
ATOM 634 C CA . VAL A 1 81 ? -6.909 -1.930 -3.447 1.00 96.19 81 VAL A CA 1
ATOM 635 C C . VAL A 1 81 ? -7.771 -0.699 -3.169 1.00 96.19 81 VAL A C 1
ATOM 637 O O . VAL A 1 81 ? -7.851 -0.239 -2.028 1.00 96.19 81 VAL A O 1
ATOM 640 N N . VAL A 1 82 ? -8.444 -0.187 -4.204 1.00 96.88 82 VAL A N 1
ATOM 641 C CA . VAL A 1 82 ? -9.283 1.013 -4.124 1.00 96.88 82 VAL A CA 1
ATOM 642 C C . VAL A 1 82 ? -10.460 0.786 -3.175 1.00 96.88 82 VAL A C 1
ATOM 644 O O . VAL A 1 82 ? -11.190 -0.204 -3.283 1.00 96.88 82 VAL A O 1
ATOM 647 N N . GLY A 1 83 ? -10.664 1.726 -2.257 1.00 97.44 83 GLY A N 1
ATOM 648 C CA . GLY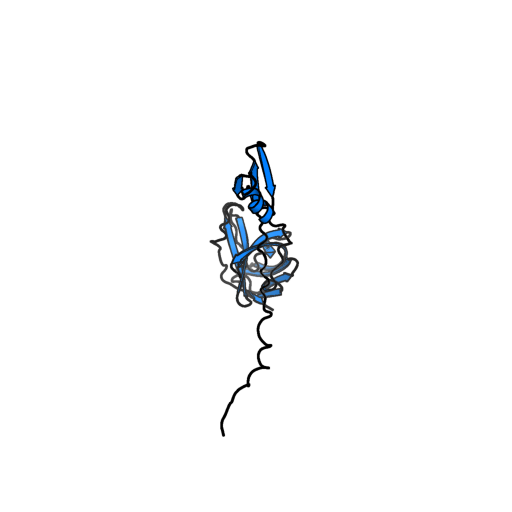 A 1 83 ? -11.751 1.715 -1.284 1.00 97.44 83 GLY A CA 1
ATOM 649 C C . GLY A 1 83 ? -11.320 2.205 0.092 1.00 97.44 83 GLY A C 1
ATOM 650 O O . GLY A 1 83 ? -10.186 2.646 0.289 1.00 97.44 83 GLY A O 1
ATOM 651 N N . THR A 1 84 ? -12.248 2.119 1.041 1.00 98.56 84 THR A N 1
ATOM 652 C CA . THR A 1 84 ? -12.002 2.401 2.456 1.00 98.56 84 THR A CA 1
ATOM 653 C C . THR A 1 84 ? -11.916 1.090 3.223 1.00 98.56 84 THR A C 1
ATOM 655 O O . THR A 1 84 ? -12.765 0.212 3.079 1.00 98.56 84 THR A O 1
ATOM 658 N N . TRP A 1 85 ? -10.890 0.975 4.053 1.00 98.62 85 TRP A N 1
ATOM 659 C CA . TRP A 1 85 ? -10.617 -0.166 4.912 1.00 98.62 85 TRP A CA 1
ATOM 660 C C . TRP A 1 85 ? -10.564 0.319 6.348 1.00 98.62 85 TRP A C 1
ATOM 662 O O . TRP A 1 85 ? -9.939 1.346 6.614 1.00 98.62 85 TRP A O 1
ATOM 672 N N . SER A 1 86 ? -11.185 -0.393 7.278 1.00 98.56 86 SER A N 1
ATOM 673 C CA . SER A 1 86 ? -11.110 -0.033 8.693 1.00 98.56 86 SER A CA 1
ATOM 674 C C . SER A 1 86 ? -11.096 -1.244 9.612 1.00 98.56 86 SER A C 1
ATOM 676 O O . SER A 1 86 ? -11.429 -2.364 9.224 1.00 98.56 86 SER A O 1
ATOM 678 N N . GLY A 1 87 ? -10.643 -1.025 10.838 1.00 98.06 87 GLY A N 1
ATOM 679 C CA . GLY A 1 87 ? -10.472 -2.077 11.824 1.00 98.06 87 GLY A CA 1
ATOM 680 C C . GLY A 1 87 ? -9.631 -1.590 12.989 1.00 98.06 87 GLY A C 1
ATOM 681 O O . GLY A 1 87 ? -9.630 -0.405 13.322 1.00 98.06 87 GLY A O 1
ATOM 682 N N . THR A 1 88 ? -8.906 -2.522 13.593 1.00 97.25 88 THR A N 1
ATOM 683 C CA . THR A 1 88 ? -8.115 -2.283 14.798 1.00 97.25 88 THR A CA 1
ATOM 684 C C . THR A 1 88 ? -6.719 -2.859 14.633 1.00 97.25 88 THR A C 1
ATOM 686 O O . THR A 1 88 ? -6.557 -3.912 14.015 1.00 97.25 88 THR A O 1
ATOM 689 N N . SER A 1 89 ? -5.730 -2.235 15.260 1.00 95.50 89 SER A N 1
ATOM 690 C CA . SER A 1 89 ? -4.413 -2.829 15.492 1.00 95.50 89 SER A CA 1
ATOM 691 C C . SER A 1 89 ? -4.177 -3.020 16.997 1.00 95.50 89 SER A C 1
ATOM 693 O O . SER A 1 89 ? -4.933 -2.474 17.806 1.00 95.50 89 SER A O 1
ATOM 695 N N . PRO A 1 90 ? -3.122 -3.746 17.415 1.00 92.75 90 PRO A N 1
ATOM 696 C CA . PRO A 1 90 ? -2.814 -3.943 18.835 1.00 92.75 90 PRO A CA 1
ATOM 697 C C . PRO A 1 90 ? -2.678 -2.650 19.655 1.00 92.75 90 PRO A C 1
ATOM 699 O O . PRO A 1 90 ? -2.904 -2.669 20.861 1.00 92.75 90 PRO A O 1
ATOM 702 N N . LEU A 1 91 ? -2.299 -1.540 19.013 1.00 91.38 91 LEU A N 1
ATOM 703 C CA . LEU A 1 91 ? -2.083 -0.237 19.654 1.00 91.38 91 LEU A CA 1
ATOM 704 C C . LEU A 1 91 ? -3.060 0.843 19.171 1.00 91.38 91 LEU A C 1
ATOM 706 O O . LEU A 1 91 ? -2.940 1.998 19.582 1.00 91.38 91 LEU A O 1
ATOM 710 N N . ALA A 1 92 ? -3.994 0.493 18.285 1.00 94.44 92 ALA A N 1
ATOM 711 C CA . ALA A 1 92 ? -4.946 1.434 17.719 1.00 94.44 92 ALA A CA 1
ATOM 712 C C . ALA A 1 92 ? -6.357 0.826 17.658 1.00 94.44 92 ALA A C 1
ATOM 714 O O . ALA A 1 92 ? -6.644 0.047 16.742 1.00 94.44 92 ALA A O 1
ATOM 715 N N . PRO A 1 93 ? -7.258 1.165 18.602 1.00 95.44 93 PRO A N 1
ATOM 716 C CA . PRO A 1 93 ? -8.640 0.678 18.588 1.00 95.44 93 PRO A CA 1
ATOM 717 C C . PRO A 1 93 ? -9.473 1.193 17.409 1.00 95.44 93 PRO A C 1
ATOM 719 O O . PRO A 1 93 ? -10.555 0.671 17.167 1.00 95.44 93 PRO A O 1
ATOM 722 N N . GLU A 1 94 ? -9.001 2.202 16.680 1.00 97.44 94 GLU A N 1
ATOM 723 C CA . GLU A 1 94 ? -9.659 2.686 15.471 1.00 97.44 94 GLU A CA 1
ATOM 724 C C . GLU A 1 94 ? -8.601 3.040 14.424 1.00 97.44 94 GLU A C 1
ATOM 726 O O . GLU A 1 94 ? -7.770 3.930 14.614 1.00 97.44 94 GLU A O 1
ATOM 731 N N . VAL A 1 95 ? -8.629 2.324 13.305 1.00 98.50 95 VAL A N 1
ATOM 732 C CA . VAL A 1 95 ? -7.765 2.554 12.147 1.00 98.50 95 VAL A CA 1
ATOM 733 C C . VAL A 1 95 ? -8.649 2.606 10.914 1.00 98.50 95 VAL A C 1
ATOM 735 O O . VAL A 1 95 ? -9.510 1.743 10.734 1.00 98.50 95 VAL A O 1
ATOM 738 N N . SER A 1 96 ? -8.428 3.585 10.040 1.00 98.56 96 SER A N 1
ATOM 739 C CA . SER A 1 96 ? -8.985 3.541 8.690 1.00 98.56 96 SER A CA 1
ATOM 740 C C . SER A 1 96 ? -7.986 4.015 7.648 1.00 98.56 96 SER A C 1
ATOM 742 O O . SER A 1 96 ? -7.145 4.869 7.913 1.00 98.56 96 SER A O 1
ATOM 744 N N . VAL A 1 97 ? -8.081 3.457 6.449 1.00 98.62 97 VAL A N 1
ATOM 745 C CA . VAL A 1 97 ? -7.311 3.876 5.285 1.00 98.62 97 VAL A CA 1
ATOM 746 C C . VAL A 1 97 ? -8.227 3.918 4.074 1.00 98.62 97 VAL A C 1
ATOM 748 O O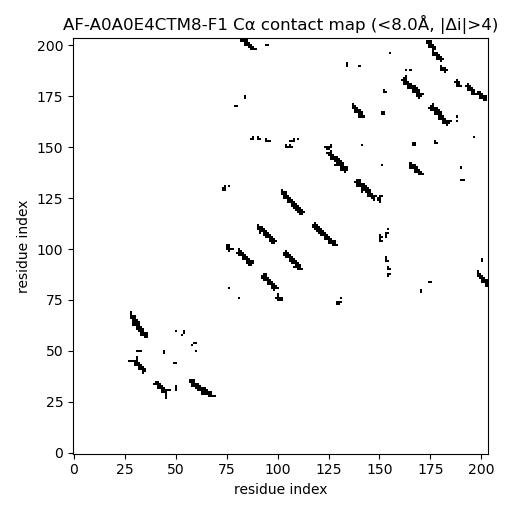 . VAL A 1 97 ? -8.970 2.980 3.809 1.00 98.62 97 VAL A O 1
ATOM 751 N N . THR A 1 98 ? -8.202 5.023 3.343 1.00 98.62 98 THR A N 1
ATOM 752 C CA . THR A 1 98 ? -8.887 5.165 2.056 1.00 98.62 98 THR A CA 1
ATOM 753 C C . THR A 1 98 ? -7.842 5.289 0.968 1.00 98.62 98 THR A C 1
ATOM 755 O O . THR A 1 98 ? -6.972 6.150 1.075 1.00 98.62 98 THR A O 1
ATOM 758 N N . ILE A 1 99 ? -7.941 4.449 -0.060 1.00 98.19 99 ILE A N 1
ATOM 759 C CA . ILE A 1 99 ? -7.084 4.493 -1.246 1.00 98.19 99 ILE A CA 1
ATOM 760 C C . ILE A 1 99 ? -7.970 4.738 -2.463 1.00 98.19 99 ILE A C 1
ATOM 762 O O . ILE A 1 99 ? -8.944 4.016 -2.685 1.00 98.19 99 ILE A O 1
ATOM 766 N N . THR A 1 100 ? -7.647 5.754 -3.250 1.00 96.81 100 THR A N 1
ATOM 767 C CA . THR A 1 100 ? -8.354 6.099 -4.488 1.00 96.81 100 THR A CA 1
ATOM 768 C C . THR A 1 100 ? -7.649 5.510 -5.715 1.00 96.81 100 THR A C 1
ATOM 770 O O . THR A 1 100 ? -6.498 5.078 -5.652 1.00 96.81 100 THR A O 1
ATOM 773 N N . ALA A 1 101 ? -8.337 5.480 -6.860 1.00 93.44 101 ALA A N 1
ATOM 774 C CA . ALA A 1 101 ? -7.793 4.917 -8.102 1.00 93.44 101 ALA A CA 1
ATOM 775 C C . ALA A 1 101 ? -6.570 5.682 -8.649 1.00 93.44 101 ALA A C 1
ATOM 777 O O . ALA A 1 101 ? -5.751 5.103 -9.359 1.00 93.44 101 ALA A O 1
ATOM 778 N N . ASP A 1 102 ? -6.436 6.964 -8.306 1.00 91.00 102 ASP A N 1
ATOM 779 C CA . ASP A 1 102 ? -5.293 7.827 -8.621 1.00 91.00 102 ASP A CA 1
ATOM 780 C C . ASP A 1 102 ? -4.172 7.763 -7.566 1.00 91.00 102 ASP A C 1
ATOM 782 O O . ASP A 1 102 ? -3.210 8.523 -7.645 1.00 91.00 102 ASP A O 1
ATOM 786 N N . GLY A 1 103 ? -4.268 6.856 -6.589 1.00 94.44 103 GLY A N 1
ATOM 787 C CA . GLY A 1 103 ? -3.207 6.608 -5.612 1.00 94.44 103 GLY A CA 1
ATOM 788 C C . GLY A 1 103 ? -3.241 7.497 -4.380 1.00 94.44 103 GLY A C 1
ATOM 789 O O . GLY A 1 103 ? -2.388 7.317 -3.510 1.00 94.44 103 GLY A O 1
ATOM 790 N N . GLN A 1 104 ? -4.205 8.413 -4.241 1.00 96.50 104 GLN A N 1
ATOM 791 C CA . GLN A 1 104 ? -4.337 9.166 -2.995 1.00 96.50 104 GLN A CA 1
ATOM 792 C C . GLN A 1 104 ? -4.692 8.219 -1.854 1.00 96.50 104 GLN A C 1
ATOM 794 O O . GLN A 1 104 ? -5.636 7.432 -1.927 1.00 96.50 104 GLN A O 1
ATOM 799 N N . MET A 1 105 ? -3.916 8.318 -0.786 1.00 97.88 105 MET A N 1
ATOM 800 C CA . MET A 1 105 ? -4.041 7.514 0.413 1.00 97.88 105 MET A CA 1
ATOM 801 C C . MET A 1 105 ? -4.285 8.446 1.589 1.00 97.88 105 MET A C 1
ATOM 803 O O . MET A 1 105 ? -3.475 9.332 1.868 1.00 97.88 105 MET A O 1
ATOM 807 N N . LYS A 1 106 ? -5.400 8.248 2.290 1.00 98.44 106 LYS A N 1
ATOM 808 C CA . LYS A 1 106 ? -5.707 8.944 3.540 1.00 98.44 106 LYS A CA 1
ATOM 809 C C . LYS A 1 106 ? -5.850 7.928 4.653 1.00 98.44 106 LYS A C 1
ATOM 811 O O . LYS A 1 106 ? -6.722 7.068 4.584 1.00 98.44 106 LYS A O 1
ATOM 816 N N . THR A 1 107 ? -5.042 8.087 5.686 1.00 98.56 107 THR A N 1
ATOM 817 C CA . THR A 1 107 ? -4.990 7.184 6.831 1.00 98.56 107 THR A CA 1
ATOM 818 C C . THR A 1 107 ? -5.386 7.933 8.088 1.00 98.56 107 THR A C 1
ATOM 820 O O . THR A 1 107 ? -4.885 9.025 8.342 1.00 98.56 107 THR A O 1
ATOM 823 N N . TYR A 1 108 ? -6.265 7.338 8.880 1.00 98.38 108 TYR A N 1
ATOM 824 C CA . TYR A 1 108 ? -6.615 7.777 10.220 1.00 98.38 108 TYR A CA 1
ATOM 825 C C . TYR A 1 108 ? -6.167 6.721 11.226 1.00 98.38 108 TYR A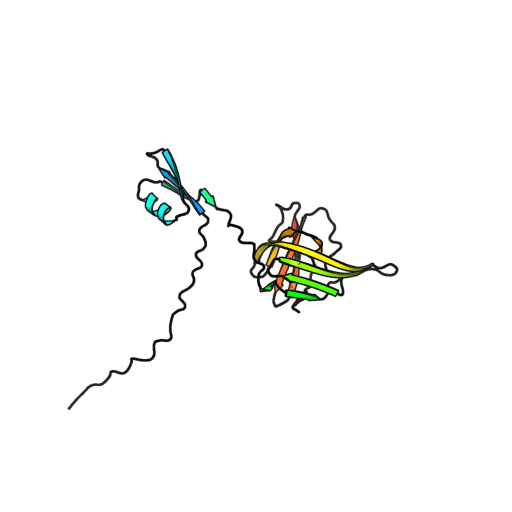 C 1
ATOM 827 O O . TYR A 1 108 ? -6.430 5.531 11.039 1.00 98.38 108 TYR A O 1
ATOM 835 N N . ASN A 1 109 ? -5.538 7.176 12.304 1.00 97.56 109 ASN A N 1
ATOM 836 C CA . ASN A 1 109 ? -5.154 6.341 13.431 1.00 97.56 109 ASN A CA 1
ATOM 837 C C . ASN A 1 109 ? -5.666 6.964 14.728 1.00 97.56 109 ASN A C 1
ATOM 839 O O . ASN A 1 109 ? -5.434 8.146 14.981 1.00 97.56 109 ASN A O 1
ATOM 843 N N . HIS A 1 110 ? -6.290 6.153 15.573 1.00 96.69 110 HIS A N 1
ATOM 844 C CA . HIS A 1 110 ? -6.499 6.438 16.987 1.00 96.69 110 HIS A CA 1
ATOM 845 C C . HIS A 1 110 ? -5.545 5.560 17.783 1.00 96.69 110 HIS A C 1
ATOM 847 O O . HIS A 1 110 ? -5.825 4.391 18.003 1.00 96.69 110 HIS A O 1
ATOM 853 N N . PHE A 1 111 ? -4.399 6.103 18.166 1.00 94.25 111 PHE A N 1
ATOM 854 C CA . PHE A 1 111 ? -3.386 5.394 18.934 1.00 94.25 111 PHE A CA 1
ATOM 855 C C . PHE A 1 111 ? -3.640 5.538 20.433 1.00 94.25 111 PHE A C 1
ATOM 857 O O . PHE A 1 111 ? -3.821 6.658 20.913 1.00 94.25 111 PHE A O 1
ATOM 864 N N . VAL A 1 112 ? -3.627 4.413 21.153 1.00 91.12 112 VAL A N 1
ATOM 865 C CA . VAL A 1 112 ? -3.860 4.360 22.603 1.00 91.12 112 VAL A CA 1
ATOM 866 C C . VAL A 1 112 ? -2.783 3.509 23.281 1.00 91.12 112 VAL A C 1
ATOM 868 O O . VAL A 1 112 ? -2.726 2.298 23.067 1.00 91.12 112 VAL A O 1
ATOM 871 N N . PHE A 1 113 ? -1.927 4.118 24.113 1.00 85.62 113 PHE A N 1
ATOM 872 C CA . PHE A 1 113 ? -0.902 3.397 24.889 1.00 85.62 113 PHE A CA 1
ATOM 873 C C . PHE A 1 113 ? -0.592 4.024 26.262 1.00 85.62 113 PHE A C 1
ATOM 875 O O . PHE A 1 113 ? -0.361 5.225 26.362 1.00 85.62 113 PHE A O 1
ATOM 882 N N . GLY A 1 114 ? -0.456 3.179 27.296 1.00 76.81 114 GLY A N 1
ATOM 883 C CA . GLY A 1 114 ? 0.070 3.541 28.628 1.00 76.81 114 GLY A CA 1
ATOM 884 C C . GLY A 1 114 ? -0.963 4.079 29.633 1.00 76.81 114 GLY A C 1
ATOM 885 O O . GLY A 1 114 ? -2.021 4.543 29.239 1.00 76.81 114 GLY A O 1
ATOM 886 N N . GLY A 1 115 ? -0.662 3.948 30.936 1.00 63.38 115 GLY A N 1
ATOM 887 C CA . GLY A 1 115 ? -1.525 4.275 32.089 1.00 63.38 115 GLY A CA 1
ATOM 888 C C . GLY A 1 115 ? -1.674 5.776 32.382 1.00 63.38 115 GLY 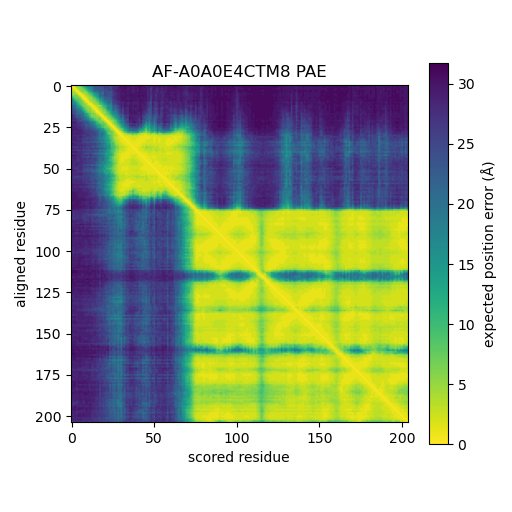A C 1
ATOM 889 O O . GLY A 1 115 ? -2.014 6.531 31.487 1.00 63.38 115 GLY A O 1
ATOM 890 N N . VAL A 1 116 ? -1.491 6.231 33.631 1.00 46.91 116 VAL A N 1
ATOM 891 C CA . VAL A 1 116 ? -1.610 7.669 33.972 1.00 46.91 116 VAL A CA 1
ATOM 892 C C . VAL A 1 116 ? -0.600 8.454 33.117 1.00 46.91 116 VAL A C 1
ATOM 894 O O . VAL A 1 116 ? 0.579 8.119 33.144 1.00 46.91 116 VAL A O 1
ATOM 897 N N . ASP A 1 117 ? -1.086 9.417 32.326 1.00 70.12 117 ASP A N 1
ATOM 898 C CA . ASP A 1 117 ? -0.386 10.140 31.237 1.00 70.12 117 ASP A CA 1
ATOM 899 C C . ASP A 1 117 ? -0.235 9.393 29.892 1.00 70.12 117 ASP A C 1
ATOM 901 O O . ASP A 1 117 ? 0.590 9.757 29.052 1.00 70.12 117 ASP A O 1
ATOM 905 N N . GLY A 1 118 ? -1.042 8.356 29.661 1.00 74.81 118 GLY A N 1
ATOM 906 C CA . GLY A 1 118 ? -1.096 7.602 28.412 1.00 74.81 118 GLY A CA 1
ATOM 907 C C . GLY A 1 118 ? -1.344 8.470 27.179 1.00 74.81 118 GLY A C 1
ATOM 908 O O . GLY A 1 118 ? -1.979 9.524 27.231 1.00 74.81 118 GLY A O 1
ATOM 909 N N . VAL A 1 119 ? -0.847 8.006 26.037 1.00 79.81 119 VAL A N 1
ATOM 910 C CA . VAL A 1 119 ? -1.082 8.657 24.751 1.00 79.81 119 VAL A CA 1
ATOM 911 C C . VAL A 1 119 ? -2.426 8.177 24.225 1.00 79.81 119 VAL A C 1
ATOM 913 O O . VAL A 1 119 ? -2.578 6.996 23.934 1.00 79.81 119 VAL A O 1
ATOM 916 N N . ASP A 1 120 ? -3.372 9.102 24.094 1.00 91.44 120 ASP A N 1
ATOM 917 C CA . ASP A 1 120 ? -4.595 8.962 23.304 1.00 91.44 120 ASP A CA 1
ATOM 918 C C . ASP A 1 120 ? -4.511 10.010 22.193 1.00 91.44 120 ASP A C 1
ATOM 920 O O . ASP A 1 120 ? -4.612 11.215 22.436 1.00 91.44 120 ASP A O 1
ATOM 924 N N . THR A 1 121 ? -4.185 9.575 20.980 1.00 93.06 121 THR A N 1
ATOM 925 C CA . THR A 1 121 ? -3.933 10.488 19.863 1.00 93.06 121 THR A CA 1
ATOM 926 C C . THR A 1 121 ? -4.692 10.056 18.628 1.00 93.06 121 THR A C 1
ATOM 928 O O . THR A 1 121 ? -4.597 8.913 18.190 1.00 93.06 121 THR A O 1
ATOM 931 N N . LYS A 1 122 ? -5.408 11.013 18.037 1.00 95.69 122 LYS A N 1
ATOM 932 C CA . LYS A 1 122 ? -6.149 10.850 16.788 1.00 95.69 122 LYS A CA 1
ATOM 933 C C . LYS A 1 122 ? -5.472 11.655 15.695 1.00 95.69 122 LYS A C 1
ATOM 935 O O . LYS A 1 122 ? -5.478 12.885 15.740 1.00 95.69 122 LYS A O 1
ATOM 940 N N . THR A 1 123 ? -4.889 10.976 14.720 1.00 95.81 123 THR A N 1
ATOM 941 C CA . THR A 1 123 ? -4.127 11.608 13.639 1.00 95.81 123 THR A CA 1
ATOM 942 C C . THR A 1 123 ? -4.649 11.195 12.276 1.00 95.81 123 THR A C 1
ATOM 944 O O . THR A 1 123 ? -5.106 10.074 12.076 1.00 95.81 123 THR A O 1
ATOM 947 N N . ASN A 1 124 ? -4.581 12.135 11.331 1.00 97.50 124 ASN A N 1
ATOM 948 C CA . ASN A 1 124 ? -4.820 11.888 9.917 1.00 97.50 124 ASN A CA 1
ATOM 949 C C . ASN A 1 124 ? -3.523 12.154 9.154 1.00 97.50 124 ASN A C 1
ATOM 951 O O . ASN A 1 124 ? -2.908 13.201 9.345 1.00 97.50 124 ASN A O 1
ATOM 955 N N . TYR A 1 125 ? -3.166 11.244 8.259 1.00 97.06 125 TYR A N 1
ATOM 956 C CA . TYR A 1 125 ? -2.022 11.355 7.365 1.00 97.06 125 TYR A CA 1
ATOM 957 C C . TYR A 1 125 ? -2.485 11.200 5.923 1.00 97.06 125 TYR A C 1
ATOM 959 O O . TYR A 1 125 ? -3.451 10.485 5.640 1.00 97.06 125 TYR A O 1
ATOM 967 N N . THR A 1 126 ? -1.791 11.864 5.006 1.00 97.00 126 THR A N 1
ATOM 968 C CA . THR A 1 126 ? -2.081 11.781 3.574 1.00 97.00 126 THR A CA 1
ATOM 969 C C . THR A 1 126 ? -0.808 11.578 2.776 1.00 97.00 126 THR A C 1
ATOM 971 O O . THR A 1 126 ? 0.167 12.309 2.965 1.00 97.00 126 THR A O 1
ATOM 974 N N . ALA A 1 127 ? -0.856 10.647 1.835 1.00 96.94 127 ALA A N 1
ATOM 975 C CA . ALA A 1 127 ? 0.184 10.406 0.849 1.00 96.94 127 ALA A CA 1
ATOM 976 C C . ALA A 1 127 ? -0.442 10.155 -0.523 1.00 96.94 127 ALA A C 1
ATOM 978 O O . ALA A 1 127 ? -1.652 9.984 -0.652 1.00 96.94 127 ALA A O 1
ATOM 979 N N . THR A 1 128 ? 0.389 10.126 -1.556 1.00 96.06 128 THR A N 1
ATOM 980 C CA . THR A 1 128 ? 0.010 9.601 -2.870 1.00 96.06 128 THR A CA 1
ATOM 981 C C . THR A 1 128 ? 0.960 8.475 -3.227 1.00 96.06 128 THR A C 1
ATOM 983 O O . THR A 1 128 ? 2.171 8.687 -3.260 1.00 96.06 128 THR A O 1
ATOM 986 N N . ILE A 1 129 ? 0.420 7.289 -3.487 1.00 95.69 129 ILE A N 1
ATOM 987 C CA . ILE A 1 129 ? 1.148 6.165 -4.072 1.00 95.69 129 ILE A CA 1
ATOM 988 C C . ILE A 1 129 ? 1.373 6.499 -5.544 1.00 95.69 129 ILE A C 1
ATOM 990 O O . ILE A 1 129 ? 0.417 6.647 -6.301 1.00 95.69 129 ILE A O 1
ATOM 994 N N . THR A 1 130 ? 2.632 6.625 -5.950 1.00 91.94 130 THR A N 1
ATOM 995 C CA . THR A 1 130 ? 2.994 6.896 -7.349 1.00 91.94 130 THR A CA 1
ATOM 996 C C . THR A 1 130 ? 3.451 5.639 -8.071 1.00 91.94 130 THR A C 1
ATOM 998 O O . THR A 1 130 ? 3.396 5.583 -9.298 1.00 91.94 130 THR A O 1
ATOM 1001 N N . GLU A 1 131 ? 3.900 4.626 -7.326 1.00 89.62 131 GLU A N 1
ATOM 1002 C CA . GLU A 1 131 ? 4.358 3.372 -7.905 1.00 89.62 131 GLU A CA 1
ATOM 1003 C C . GLU A 1 131 ? 4.151 2.186 -6.957 1.00 89.62 131 GLU A C 1
ATOM 1005 O O . GLU A 1 131 ? 4.599 2.194 -5.805 1.00 89.62 131 GLU A O 1
ATOM 1010 N N . LEU A 1 132 ? 3.493 1.143 -7.474 1.00 92.19 132 LEU A N 1
ATOM 1011 C CA . LEU A 1 132 ? 3.390 -0.165 -6.838 1.00 92.19 132 LEU A CA 1
ATOM 1012 C C . LEU A 1 132 ? 4.233 -1.200 -7.584 1.00 92.19 132 LEU A C 1
ATOM 1014 O O . LEU A 1 132 ? 4.138 -1.335 -8.806 1.00 92.19 132 LEU A O 1
ATOM 1018 N N . LYS A 1 133 ? 4.977 -2.002 -6.824 1.00 87.75 133 LYS A N 1
ATOM 1019 C CA . LYS A 1 133 ? 5.603 -3.246 -7.269 1.00 87.75 133 LYS A CA 1
ATOM 1020 C C . LYS A 1 133 ? 4.778 -4.424 -6.768 1.00 87.75 133 LYS A C 1
ATOM 1022 O O . LYS A 1 133 ? 4.648 -4.638 -5.566 1.00 87.75 133 LYS A O 1
ATOM 1027 N N . THR A 1 134 ? 4.245 -5.209 -7.694 1.00 88.94 134 THR A N 1
ATOM 1028 C CA . THR A 1 134 ? 3.494 -6.429 -7.372 1.00 88.94 134 THR A CA 1
ATOM 1029 C C . THR A 1 134 ? 4.463 -7.607 -7.315 1.00 88.94 134 THR A C 1
ATOM 1031 O O . THR A 1 134 ? 5.144 -7.874 -8.304 1.00 88.94 134 THR A O 1
ATOM 1034 N N . ILE A 1 135 ? 4.552 -8.301 -6.177 1.00 83.56 135 ILE A N 1
ATOM 1035 C CA . ILE A 1 135 ? 5.430 -9.485 -6.032 1.00 83.56 135 ILE A CA 1
ATOM 1036 C C . ILE A 1 135 ? 4.664 -10.813 -6.057 1.00 83.56 135 ILE A C 1
ATOM 1038 O O . ILE A 1 135 ? 5.235 -11.855 -6.365 1.00 83.56 135 ILE A O 1
ATOM 1042 N N . ALA A 1 136 ? 3.368 -10.763 -5.759 1.00 84.50 136 ALA A N 1
ATOM 1043 C CA . ALA A 1 136 ? 2.405 -11.854 -5.849 1.00 84.50 136 ALA A CA 1
ATOM 1044 C C . ALA A 1 136 ? 1.031 -11.247 -6.161 1.00 84.50 136 ALA A C 1
ATOM 1046 O O . ALA A 1 136 ? 0.856 -10.042 -5.998 1.00 84.50 136 ALA A O 1
ATOM 1047 N N . SER A 1 137 ? 0.057 -12.059 -6.584 1.00 79.56 137 SER A N 1
ATOM 1048 C CA . SER A 1 137 ? -1.251 -11.586 -7.074 1.00 79.56 137 SER A CA 1
ATOM 1049 C C . SER A 1 137 ? -2.003 -10.637 -6.136 1.00 79.56 137 SER A C 1
ATOM 1051 O O . SER A 1 137 ? -2.865 -9.914 -6.609 1.00 79.56 137 SER A O 1
ATOM 1053 N N . ASN A 1 138 ? -1.682 -10.641 -4.844 1.00 91.94 138 ASN A N 1
ATOM 1054 C CA . ASN A 1 138 ? -2.320 -9.831 -3.819 1.00 91.94 138 ASN A CA 1
ATOM 1055 C C . ASN A 1 138 ? -1.341 -9.064 -2.916 1.00 91.94 138 ASN A C 1
ATOM 1057 O O . ASN A 1 138 ? -1.758 -8.554 -1.876 1.00 91.94 138 ASN A O 1
ATOM 1061 N N . THR A 1 139 ? -0.053 -9.013 -3.264 1.00 93.50 139 THR A N 1
ATOM 1062 C CA . THR A 1 139 ? 0.993 -8.419 -2.419 1.00 93.50 139 THR A CA 1
ATOM 1063 C C . THR A 1 139 ? 1.662 -7.263 -3.145 1.00 93.50 139 THR A C 1
ATOM 1065 O O . THR A 1 139 ? 2.312 -7.455 -4.181 1.00 93.50 139 THR A O 1
ATOM 1068 N N . TYR A 1 140 ? 1.537 -6.072 -2.562 1.00 95.12 140 TYR A N 1
ATOM 1069 C CA . TYR A 1 140 ? 1.883 -4.802 -3.183 1.00 95.12 140 TYR A CA 1
ATOM 1070 C C . TYR A 1 140 ? 2.900 -4.036 -2.347 1.00 95.12 140 TYR A C 1
ATOM 1072 O O . TYR A 1 140 ? 2.661 -3.709 -1.184 1.00 95.12 140 TYR A O 1
ATOM 1080 N N . PHE A 1 141 ? 4.024 -3.709 -2.976 1.00 93.19 141 PHE A N 1
ATOM 1081 C CA . PHE A 1 141 ? 5.060 -2.867 -2.402 1.00 93.19 141 PHE A CA 1
ATOM 1082 C C . PHE A 1 141 ? 4.938 -1.451 -2.927 1.00 93.19 141 PHE A C 1
ATOM 1084 O O . PHE A 1 141 ? 4.964 -1.241 -4.137 1.00 93.19 141 PHE A O 1
ATOM 1091 N N . ILE A 1 142 ? 4.831 -0.477 -2.028 1.00 94.12 142 ILE A N 1
ATOM 1092 C CA . ILE A 1 142 ? 4.806 0.939 -2.394 1.00 94.12 142 ILE A CA 1
ATOM 1093 C C . ILE A 1 142 ? 6.251 1.354 -2.625 1.00 94.12 142 ILE A C 1
ATOM 1095 O O . ILE A 1 142 ? 6.952 1.598 -1.656 1.00 94.12 142 ILE A O 1
ATOM 1099 N N . ILE A 1 143 ? 6.717 1.383 -3.875 1.00 89.56 143 ILE A N 1
ATOM 1100 C CA . ILE A 1 143 ? 8.116 1.715 -4.217 1.00 89.56 143 ILE A CA 1
ATOM 1101 C C . ILE A 1 143 ? 8.295 3.173 -4.657 1.00 89.56 143 ILE A C 1
ATOM 1103 O O . ILE A 1 143 ? 9.421 3.644 -4.787 1.00 89.56 143 ILE A O 1
ATOM 1107 N N . GLY A 1 144 ? 7.190 3.902 -4.822 1.00 89.06 144 GLY A N 1
ATOM 1108 C CA . GLY A 1 144 ? 7.186 5.340 -5.049 1.00 89.06 144 GLY A CA 1
ATOM 1109 C C . GLY A 1 144 ? 5.988 5.994 -4.372 1.00 89.06 144 GLY A C 1
ATOM 1110 O O . GLY A 1 144 ? 4.857 5.507 -4.476 1.00 89.06 144 GLY A O 1
ATOM 1111 N N . ASN A 1 145 ? 6.231 7.110 -3.688 1.00 92.50 145 ASN A N 1
ATOM 1112 C CA . ASN A 1 145 ? 5.194 7.897 -3.038 1.00 92.50 145 ASN A CA 1
ATOM 1113 C C . ASN A 1 145 ? 5.582 9.377 -2.899 1.00 92.50 145 ASN A C 1
ATOM 1115 O O . ASN A 1 145 ? 6.756 9.742 -2.916 1.00 92.50 145 ASN A O 1
ATOM 1119 N N . THR A 1 146 ? 4.580 10.223 -2.670 1.00 92.12 146 THR A N 1
ATOM 1120 C CA . THR A 1 146 ? 4.743 11.603 -2.186 1.00 92.12 146 THR A CA 1
ATOM 1121 C C . THR A 1 146 ? 3.881 11.829 -0.941 1.00 92.12 146 THR A C 1
ATOM 1123 O O . THR A 1 146 ? 2.973 11.046 -0.661 1.00 92.12 146 THR A O 1
ATOM 1126 N N . GLY A 1 147 ? 4.154 12.888 -0.174 1.00 93.06 147 GLY A N 1
ATOM 1127 C CA . GLY A 1 147 ? 3.417 13.201 1.056 1.00 93.06 147 GLY A CA 1
ATOM 1128 C C . GLY A 1 147 ? 3.956 12.478 2.292 1.00 93.06 147 GLY A C 1
ATOM 1129 O O . GLY A 1 147 ? 5.149 12.188 2.374 1.00 93.06 147 GLY A O 1
ATOM 1130 N N . ASP A 1 148 ? 3.087 12.236 3.274 1.00 91.75 148 ASP A N 1
ATOM 1131 C CA . ASP A 1 148 ? 3.485 11.725 4.586 1.00 91.75 148 ASP A CA 1
ATOM 1132 C C . ASP A 1 148 ? 3.619 10.197 4.591 1.00 91.75 148 ASP A C 1
ATOM 1134 O O . ASP A 1 148 ? 2.643 9.465 4.417 1.00 91.75 148 ASP A O 1
ATOM 1138 N N . ILE A 1 149 ? 4.831 9.706 4.844 1.00 88.50 149 ILE A N 1
ATOM 1139 C CA . ILE A 1 149 ? 5.127 8.271 4.909 1.00 88.50 149 ILE A CA 1
ATOM 1140 C C . ILE A 1 149 ? 4.337 7.538 6.005 1.00 88.50 149 ILE A C 1
ATOM 1142 O O . ILE A 1 149 ? 4.084 6.342 5.863 1.00 88.50 149 ILE A O 1
ATOM 1146 N N . ALA A 1 150 ? 3.886 8.230 7.060 1.00 90.31 150 ALA A N 1
ATOM 1147 C CA . ALA A 1 150 ? 3.042 7.647 8.104 1.00 90.31 150 ALA A CA 1
ATOM 1148 C C . ALA A 1 150 ? 1.652 7.243 7.581 1.00 90.31 150 ALA A C 1
ATOM 1150 O O . ALA A 1 150 ? 0.975 6.416 8.191 1.00 90.31 150 ALA A O 1
ATOM 1151 N N . ALA A 1 151 ? 1.227 7.772 6.427 1.00 96.06 151 ALA A N 1
ATOM 1152 C CA . ALA A 1 151 ? 0.001 7.326 5.774 1.00 96.06 151 ALA A CA 1
ATOM 1153 C C . ALA A 1 151 ? 0.113 5.899 5.214 1.00 96.06 151 ALA A C 1
ATOM 1155 O O . ALA A 1 151 ? -0.908 5.230 5.072 1.00 96.06 151 ALA A O 1
ATOM 1156 N N . LEU A 1 152 ? 1.327 5.429 4.909 1.00 95.81 152 LEU A N 1
ATOM 1157 C CA . LEU A 1 152 ? 1.559 4.197 4.148 1.00 95.81 152 LEU A CA 1
ATOM 1158 C C . LEU A 1 152 ? 1.529 2.920 5.007 1.00 95.81 152 LEU A C 1
ATOM 1160 O O . LEU A 1 152 ? 1.437 1.821 4.465 1.00 95.81 152 LEU A O 1
ATOM 1164 N N . LEU A 1 153 ? 1.593 3.052 6.337 1.00 95.56 153 LEU A N 1
ATOM 1165 C CA . LEU A 1 153 ? 1.499 1.947 7.302 1.00 95.56 153 LEU A CA 1
ATOM 1166 C C . LEU A 1 153 ? 0.397 2.229 8.342 1.00 95.56 153 LEU A C 1
ATOM 1168 O O . LEU A 1 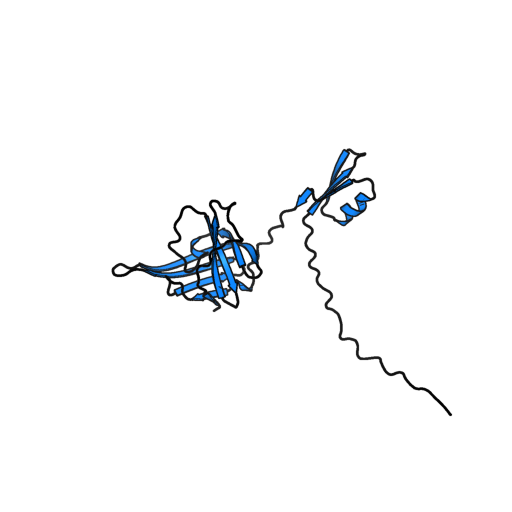153 ? 0.693 2.587 9.484 1.00 95.56 153 LEU A O 1
ATOM 1172 N N . PRO A 1 154 ? -0.889 2.093 7.964 1.00 97.19 154 PRO A N 1
ATOM 1173 C CA . PRO A 1 154 ? -2.009 2.364 8.861 1.00 97.19 154 PRO A CA 1
ATOM 1174 C C . PRO A 1 154 ? -1.996 1.420 10.065 1.00 97.19 154 PRO A C 1
ATOM 1176 O O . PRO A 1 154 ? -1.764 0.223 9.920 1.00 97.19 154 PRO A O 1
ATOM 1179 N N . GLY A 1 155 ? -2.261 1.954 11.257 1.00 95.00 155 GLY A N 1
ATOM 1180 C CA . GLY A 1 155 ? -2.318 1.207 12.514 1.00 95.00 155 GLY A CA 1
ATOM 1181 C C . GLY A 1 155 ? -0.962 0.789 13.086 1.00 95.00 155 GLY A C 1
ATOM 1182 O O . GLY A 1 155 ? -0.934 0.141 14.134 1.00 95.00 155 GLY A O 1
ATOM 1183 N N . VAL A 1 156 ? 0.151 1.156 12.444 1.00 93.56 156 VAL A N 1
ATOM 1184 C CA . VAL A 1 156 ? 1.511 0.807 12.874 1.00 93.56 156 VAL A CA 1
ATOM 1185 C C . VAL A 1 156 ? 2.228 2.054 13.394 1.00 93.56 156 VAL A C 1
ATOM 1187 O O . VAL A 1 156 ? 2.150 3.128 12.807 1.00 93.56 156 VAL A O 1
ATOM 1190 N N . THR A 1 157 ? 2.939 1.920 14.512 1.00 89.62 157 THR A N 1
ATOM 1191 C CA . THR A 1 157 ? 3.750 2.991 15.109 1.00 89.62 157 THR A CA 1
ATOM 1192 C C . THR A 1 157 ? 4.977 2.403 15.809 1.00 89.62 157 THR A C 1
ATOM 1194 O O . THR A 1 157 ? 5.165 1.187 15.812 1.00 89.62 157 THR A O 1
ATOM 1197 N N . ASN A 1 158 ? 5.818 3.260 16.399 1.00 80.62 158 ASN A N 1
ATOM 1198 C CA . ASN A 1 158 ? 6.996 2.892 17.193 1.00 80.62 158 ASN A CA 1
ATOM 1199 C C . ASN A 1 158 ? 7.989 1.971 16.463 1.00 80.62 158 ASN A C 1
ATOM 1201 O O . ASN A 1 158 ? 8.713 1.215 17.103 1.00 80.62 158 ASN A O 1
ATOM 1205 N N . MET A 1 159 ? 8.046 2.039 15.129 1.00 77.69 159 MET A N 1
ATOM 1206 C CA . MET A 1 159 ? 8.915 1.154 14.350 1.00 77.69 159 MET A CA 1
ATOM 1207 C C . MET A 1 159 ? 10.406 1.421 14.586 1.00 77.69 159 MET A C 1
ATOM 1209 O O . MET A 1 159 ? 11.186 0.477 14.520 1.00 77.69 159 MET A O 1
ATOM 1213 N N . GLY A 1 160 ? 10.784 2.662 14.931 1.00 66.44 160 GLY A N 1
ATOM 1214 C CA . GLY A 1 160 ? 12.160 3.045 15.271 1.00 66.44 160 GLY A CA 1
ATOM 1215 C C . GLY A 1 160 ? 13.219 2.588 14.251 1.00 66.44 160 GLY A C 1
ATOM 1216 O O . GLY A 1 160 ? 12.912 2.119 13.162 1.00 66.44 160 GLY A O 1
ATOM 1217 N N . GLY A 1 161 ? 14.496 2.705 14.617 1.00 65.38 161 GLY A N 1
ATOM 1218 C CA . GLY A 1 161 ? 15.586 2.003 13.930 1.00 65.38 161 GLY A CA 1
ATOM 1219 C C . GLY A 1 161 ? 16.393 2.799 12.896 1.00 65.38 161 GLY A C 1
ATOM 1220 O O . GLY A 1 161 ? 16.064 3.916 12.517 1.00 65.38 161 GLY A O 1
ATOM 1221 N N . MET A 1 162 ? 17.506 2.179 12.483 1.00 63.06 162 MET A N 1
ATOM 1222 C CA . MET A 1 162 ? 18.494 2.689 11.516 1.00 63.06 162 MET A CA 1
ATOM 1223 C C . MET A 1 162 ? 18.284 2.132 10.095 1.00 63.06 162 MET A C 1
ATOM 1225 O O . MET A 1 162 ? 19.091 2.398 9.209 1.00 63.06 162 MET A O 1
ATOM 1229 N N . PHE A 1 163 ? 17.259 1.299 9.899 1.00 73.56 163 PHE A N 1
ATOM 1230 C CA . PHE A 1 163 ? 17.020 0.563 8.659 1.00 73.56 163 PHE A CA 1
ATOM 1231 C C . PHE A 1 163 ? 16.024 1.290 7.761 1.00 73.56 163 PHE A C 1
ATOM 1233 O O . PHE A 1 163 ? 15.165 2.037 8.230 1.00 73.56 163 PHE A O 1
ATOM 1240 N N . VAL A 1 164 ? 16.100 1.005 6.464 1.00 80.88 164 VAL A N 1
ATOM 1241 C CA . VAL A 1 164 ? 15.032 1.342 5.530 1.00 80.88 164 VAL A CA 1
ATOM 1242 C C . VAL A 1 164 ? 13.864 0.404 5.791 1.00 80.88 164 VAL A C 1
ATOM 1244 O O . VAL A 1 164 ? 14.017 -0.817 5.788 1.00 80.88 164 VAL A O 1
ATOM 1247 N N . ILE A 1 165 ? 12.698 0.997 6.009 1.00 86.88 165 ILE A N 1
ATOM 1248 C CA . ILE A 1 165 ? 11.410 0.315 6.042 1.00 86.88 165 ILE A CA 1
ATOM 1249 C C . ILE A 1 165 ? 10.724 0.640 4.723 1.00 86.88 165 ILE A C 1
ATOM 1251 O O . ILE A 1 165 ? 10.621 1.811 4.363 1.00 86.88 165 ILE A O 1
ATOM 1255 N N . GLN A 1 166 ? 10.240 -0.385 4.030 1.00 91.69 166 GLN A N 1
ATOM 1256 C CA . GLN A 1 166 ? 9.421 -0.235 2.836 1.00 91.69 166 GLN A CA 1
ATOM 1257 C C . GLN A 1 166 ? 7.955 -0.526 3.185 1.00 91.69 166 GLN A C 1
ATOM 1259 O O . GLN A 1 166 ? 7.586 -1.701 3.267 1.00 91.69 166 GLN A O 1
ATOM 1264 N N . PRO A 1 167 ? 7.114 0.507 3.398 1.00 93.88 167 PRO A N 1
ATOM 1265 C CA . PRO A 1 167 ? 5.672 0.358 3.566 1.00 93.88 167 PRO A CA 1
ATOM 1266 C C . PRO A 1 167 ? 5.036 -0.432 2.435 1.00 93.88 167 PRO A C 1
ATOM 1268 O O . PRO A 1 167 ? 5.349 -0.218 1.262 1.00 93.88 167 PRO A O 1
ATOM 1271 N N . SER A 1 168 ? 4.165 -1.375 2.768 1.00 95.06 168 SER A N 1
ATOM 1272 C CA . SER A 1 168 ? 3.563 -2.297 1.807 1.00 95.06 168 SER A CA 1
ATOM 1273 C C . SER A 1 168 ? 2.275 -2.890 2.378 1.00 95.06 168 SER A C 1
ATOM 1275 O O . SER A 1 168 ? 1.942 -2.697 3.550 1.00 95.06 168 SER A O 1
ATOM 1277 N N . PHE A 1 169 ? 1.516 -3.602 1.554 1.00 97.56 169 PHE A N 1
ATOM 1278 C CA . PHE A 1 169 ? 0.285 -4.240 2.008 1.00 97.56 169 PHE A CA 1
ATOM 1279 C C . PHE A 1 169 ? -0.075 -5.469 1.179 1.00 97.56 169 PHE A C 1
ATOM 1281 O O . PHE A 1 169 ? 0.347 -5.628 0.030 1.00 97.56 169 PHE A O 1
ATOM 1288 N N . LYS A 1 170 ? -0.902 -6.330 1.770 1.00 96.88 170 LYS A N 1
ATOM 1289 C CA . LYS A 1 170 ? -1.622 -7.386 1.061 1.00 96.88 170 LYS A CA 1
ATOM 1290 C C . LYS A 1 170 ? -3.115 -7.093 1.027 1.00 96.88 170 LYS A C 1
ATOM 1292 O O . LYS A 1 170 ? -3.651 -6.573 2.004 1.00 96.88 170 LYS A O 1
ATOM 1297 N N . ILE A 1 171 ? -3.781 -7.488 -0.057 1.00 96.38 171 ILE A N 1
ATOM 1298 C CA . ILE A 1 171 ? -5.247 -7.501 -0.157 1.00 96.38 171 ILE A CA 1
ATOM 1299 C C . ILE A 1 171 ? -5.738 -8.938 -0.297 1.00 96.38 171 ILE A C 1
ATOM 1301 O O . ILE A 1 171 ? -5.643 -9.536 -1.358 1.00 96.38 171 ILE A O 1
ATOM 1305 N N . GLU A 1 172 ? -6.303 -9.523 0.748 1.00 92.88 172 GLU A N 1
ATOM 1306 C CA . GLU A 1 172 ? -6.740 -10.921 0.704 1.00 92.88 172 GLU A CA 1
ATOM 1307 C C . GLU A 1 172 ? -8.165 -11.045 1.233 1.00 92.88 172 GLU A C 1
ATOM 1309 O O . GLU A 1 172 ? -8.447 -10.643 2.352 1.00 92.88 172 GLU A O 1
ATOM 1314 N N . ASN A 1 173 ? -9.092 -11.570 0.425 1.00 91.25 173 ASN A N 1
ATOM 1315 C CA . ASN A 1 173 ? -10.487 -11.797 0.833 1.00 91.25 173 ASN A CA 1
ATOM 1316 C C . ASN A 1 173 ? -11.189 -10.555 1.422 1.00 91.25 173 ASN A C 1
ATOM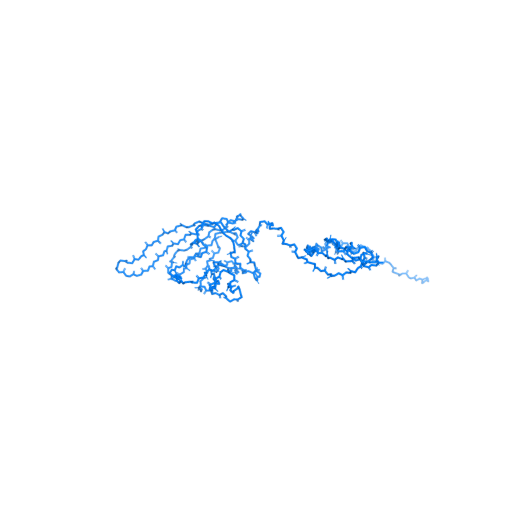 1318 O O . ASN A 1 173 ? -11.908 -10.646 2.415 1.00 91.25 173 ASN A O 1
ATOM 1322 N N . GLY A 1 174 ? -10.968 -9.376 0.829 1.00 92.69 174 GLY A N 1
ATOM 1323 C CA . GLY A 1 174 ? -11.538 -8.135 1.359 1.00 92.69 174 GLY A CA 1
ATOM 1324 C C . GLY A 1 174 ? -10.928 -7.723 2.702 1.00 92.69 174 GLY A C 1
ATOM 1325 O O . GLY A 1 174 ? -11.603 -7.077 3.505 1.00 92.69 174 GLY A O 1
ATOM 1326 N N . GLN A 1 175 ? -9.657 -8.061 2.921 1.00 97.12 175 GLN A N 1
ATOM 1327 C CA . GLN A 1 175 ? -8.852 -7.611 4.048 1.00 97.12 175 GLN A CA 1
ATOM 1328 C C . GLN A 1 175 ? -7.602 -6.883 3.551 1.00 97.12 175 GLN A C 1
ATOM 1330 O O . GLN A 1 175 ? -6.872 -7.414 2.717 1.00 97.12 175 GLN A O 1
ATOM 1335 N N . TYR A 1 176 ? -7.340 -5.696 4.093 1.00 98.31 176 TYR A N 1
ATOM 1336 C CA . TYR A 1 176 ? -6.076 -4.978 3.954 1.00 98.31 176 TYR A CA 1
ATOM 1337 C C . TYR A 1 176 ? -5.155 -5.380 5.103 1.00 98.31 176 TYR A C 1
ATOM 1339 O O . TYR A 1 176 ? -5.486 -5.148 6.265 1.00 98.31 176 TYR A O 1
ATOM 1347 N N . MET A 1 177 ? -4.003 -5.965 4.794 1.00 97.94 177 MET A N 1
ATOM 1348 C CA . MET A 1 177 ? -3.002 -6.368 5.782 1.00 97.94 177 MET A CA 1
ATOM 1349 C C . MET A 1 177 ? -1.753 -5.509 5.593 1.00 97.94 177 MET A C 1
ATOM 1351 O O . MET A 1 177 ? -1.097 -5.637 4.553 1.00 97.94 177 MET A O 1
ATOM 1355 N N . PRO A 1 178 ? -1.409 -4.626 6.544 1.00 97.50 178 PRO A N 1
ATOM 1356 C CA . PRO A 1 178 ? -0.151 -3.900 6.485 1.00 97.50 178 PRO A CA 1
ATOM 1357 C C . PRO A 1 178 ? 1.015 -4.886 6.574 1.00 97.50 178 PRO A C 1
ATOM 1359 O O . PRO A 1 178 ? 1.021 -5.784 7.418 1.00 97.50 178 PRO A O 1
ATOM 1362 N N . ILE A 1 179 ? 2.021 -4.690 5.729 1.00 96.31 179 ILE A N 1
ATOM 1363 C CA . ILE A 1 179 ? 3.285 -5.426 5.767 1.00 96.31 179 ILE A CA 1
ATOM 1364 C C . ILE A 1 179 ? 4.440 -4.445 5.532 1.00 96.31 179 ILE A C 1
ATOM 1366 O O . ILE A 1 179 ? 4.236 -3.326 5.058 1.00 96.31 179 ILE A O 1
ATOM 1370 N N . ALA A 1 180 ? 5.668 -4.840 5.833 1.00 94.19 180 ALA A N 1
ATOM 1371 C CA . ALA A 1 180 ? 6.838 -4.058 5.453 1.00 94.19 180 ALA A CA 1
ATOM 1372 C C . ALA A 1 180 ? 8.039 -4.956 5.174 1.00 94.19 180 ALA A C 1
ATOM 1374 O O . ALA A 1 180 ? 8.300 -5.887 5.931 1.00 94.19 180 ALA A O 1
ATOM 1375 N N . ALA A 1 181 ? 8.807 -4.654 4.128 1.00 91.06 181 ALA A N 1
ATOM 1376 C CA . ALA A 1 181 ? 10.163 -5.189 4.016 1.00 91.06 181 ALA A CA 1
ATOM 1377 C C . ALA A 1 181 ? 11.159 -4.236 4.671 1.00 91.06 181 ALA A C 1
ATOM 1379 O O . ALA A 1 181 ? 10.918 -3.032 4.783 1.00 91.06 181 ALA A O 1
ATOM 1380 N N . THR A 1 182 ? 12.294 -4.787 5.083 1.00 87.12 182 THR A N 1
ATOM 1381 C CA . THR A 1 182 ? 13.381 -4.018 5.683 1.00 87.12 182 THR A CA 1
ATOM 1382 C C . THR A 1 182 ? 14.679 -4.256 4.937 1.00 87.12 182 THR A C 1
ATOM 1384 O O . THR A 1 182 ? 14.932 -5.364 4.465 1.00 87.12 182 THR A O 1
ATOM 1387 N N . GLY A 1 183 ? 15.525 -3.235 4.879 1.00 82.06 183 GLY A N 1
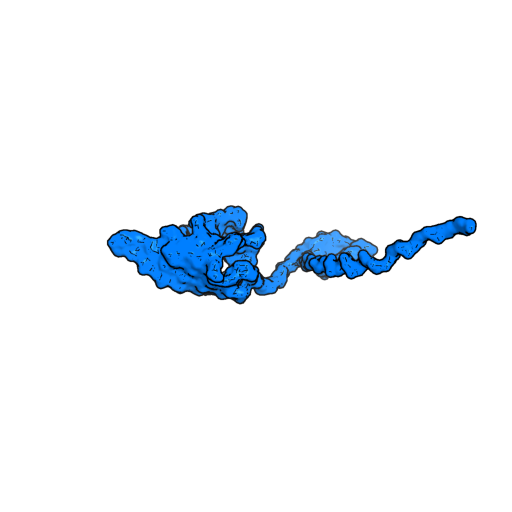ATOM 1388 C CA . GLY A 1 183 ? 16.871 -3.342 4.332 1.00 82.06 183 GLY A CA 1
ATOM 1389 C C . GLY A 1 183 ? 17.829 -2.352 4.993 1.00 82.06 183 GLY A C 1
ATOM 1390 O O . GLY A 1 183 ? 17.392 -1.35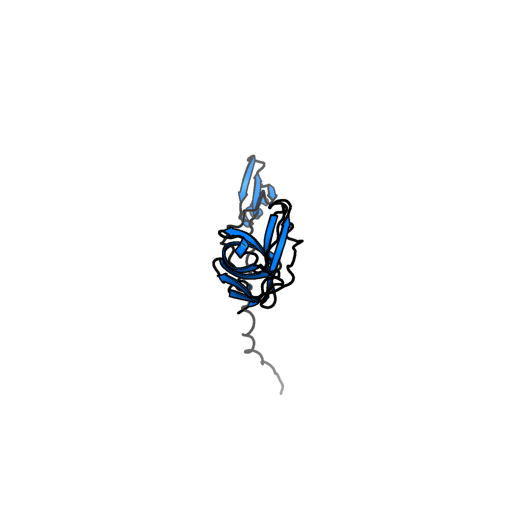5 5.571 1.00 82.06 183 GLY A O 1
ATOM 1391 N N . PRO A 1 184 ? 19.145 -2.597 4.933 1.00 79.44 184 PRO A N 1
ATOM 1392 C CA . PRO A 1 184 ? 20.145 -1.618 5.365 1.00 79.44 184 PRO A CA 1
ATOM 1393 C C . PRO A 1 184 ? 20.152 -0.356 4.484 1.00 79.44 184 PRO A C 1
ATOM 1395 O O . PRO A 1 184 ? 20.387 0.735 4.995 1.00 79.44 184 PRO A O 1
ATOM 1398 N N . THR A 1 185 ? 19.846 -0.487 3.188 1.00 80.69 185 THR A N 1
ATOM 1399 C CA . THR A 1 185 ? 19.612 0.619 2.243 1.00 80.69 185 THR A CA 1
ATOM 1400 C C . THR A 1 185 ? 18.404 0.305 1.358 1.00 80.69 185 THR A C 1
ATOM 1402 O O . THR A 1 185 ? 17.903 -0.822 1.369 1.00 80.69 185 THR A O 1
ATOM 1405 N N . ILE A 1 186 ? 17.933 1.284 0.578 1.00 73.44 186 ILE A N 1
ATOM 1406 C CA . ILE A 1 186 ? 16.771 1.126 -0.310 1.00 73.44 186 ILE A CA 1
ATOM 1407 C C . ILE A 1 186 ? 17.029 0.105 -1.431 1.00 73.44 186 ILE A C 1
ATOM 1409 O O . ILE A 1 186 ? 16.142 -0.663 -1.799 1.00 73.44 186 ILE A O 1
ATOM 1413 N N . GLU A 1 187 ? 18.267 0.021 -1.921 1.00 77.88 187 GLU A N 1
ATOM 1414 C CA . GLU A 1 187 ? 18.694 -0.952 -2.934 1.00 77.88 187 GLU A CA 1
ATOM 1415 C C . GLU A 1 187 ? 18.802 -2.372 -2.366 1.00 77.88 187 GLU A C 1
ATOM 1417 O O . GLU A 1 187 ? 18.794 -3.347 -3.115 1.00 77.88 187 GLU A O 1
ATOM 1422 N N . GLN A 1 188 ? 18.916 -2.486 -1.042 1.00 76.88 188 GLN A N 1
ATOM 1423 C CA . GLN A 1 188 ? 19.118 -3.737 -0.313 1.00 76.88 188 GLN A CA 1
ATOM 1424 C C . GLN A 1 188 ? 17.850 -4.202 0.421 1.00 76.88 188 GLN A C 1
ATOM 1426 O O . GLN A 1 188 ? 17.933 -5.039 1.319 1.00 76.88 188 GLN A O 1
ATOM 1431 N N . VAL A 1 189 ? 16.677 -3.673 0.057 1.00 81.50 189 VAL A N 1
ATOM 1432 C CA . VAL A 1 189 ? 15.386 -4.166 0.553 1.00 81.50 189 VAL A CA 1
ATOM 1433 C C . VAL A 1 189 ? 15.105 -5.550 -0.036 1.00 81.50 189 VAL A C 1
ATOM 1435 O O . VAL A 1 189 ? 15.005 -5.717 -1.255 1.00 81.50 189 VAL A O 1
ATOM 1438 N N . ASP A 1 190 ? 14.940 -6.546 0.834 1.00 83.44 190 ASP A N 1
ATOM 1439 C CA . ASP A 1 190 ? 14.532 -7.891 0.432 1.00 83.44 190 ASP A CA 1
ATOM 1440 C C . ASP A 1 190 ? 13.006 -7.976 0.308 1.00 83.44 190 ASP A C 1
ATOM 1442 O O . ASP A 1 190 ? 12.273 -8.164 1.276 1.00 83.44 190 ASP A O 1
ATOM 1446 N N . TYR A 1 191 ? 12.520 -7.850 -0.924 1.00 84.25 191 TYR A N 1
ATOM 1447 C CA . TYR A 1 191 ? 11.094 -7.927 -1.235 1.00 84.25 191 TYR A CA 1
ATOM 1448 C C . TYR A 1 191 ? 10.489 -9.326 -1.030 1.00 84.25 191 TYR A C 1
ATOM 1450 O O . TYR A 1 191 ? 9.269 -9.449 -1.020 1.00 84.25 191 TYR A O 1
ATOM 1458 N N . GLN A 1 192 ? 11.296 -10.384 -0.899 1.00 83.50 192 GLN A N 1
ATOM 1459 C CA . GLN A 1 192 ? 10.798 -11.746 -0.668 1.00 83.50 192 GLN A CA 1
ATOM 1460 C C . GLN A 1 192 ? 10.647 -12.065 0.823 1.00 83.50 192 GLN A C 1
ATOM 1462 O O . GLN A 1 192 ? 9.910 -12.984 1.177 1.00 83.50 192 GLN A O 1
ATOM 1467 N N . ASN A 1 193 ? 11.313 -11.303 1.693 1.00 83.50 193 ASN A N 1
ATOM 1468 C CA . ASN A 1 193 ? 11.299 -11.497 3.137 1.00 83.50 193 ASN A CA 1
ATOM 1469 C C . ASN A 1 193 ? 10.758 -10.250 3.845 1.00 83.50 193 ASN A C 1
ATOM 1471 O O . ASN A 1 193 ? 11.504 -9.388 4.313 1.00 83.50 193 ASN A O 1
ATOM 1475 N N . TYR A 1 194 ? 9.433 -10.154 3.894 1.00 90.94 194 TYR A N 1
ATOM 1476 C CA . TYR A 1 194 ? 8.721 -9.060 4.539 1.00 90.94 194 TYR A CA 1
ATOM 1477 C C . TYR A 1 194 ? 8.098 -9.488 5.868 1.00 90.94 194 TYR A C 1
ATOM 1479 O O . TYR A 1 194 ? 7.776 -10.652 6.098 1.00 90.94 194 TYR A O 1
ATOM 1487 N N . HIS A 1 195 ? 7.895 -8.506 6.735 1.00 92.75 195 HIS A N 1
ATOM 1488 C CA . HIS A 1 195 ? 7.223 -8.643 8.013 1.00 92.75 195 HIS A CA 1
ATOM 1489 C C . HIS A 1 195 ? 5.733 -8.319 7.882 1.00 92.75 195 HIS A C 1
ATOM 1491 O O . HIS A 1 195 ? 5.363 -7.287 7.320 1.00 92.75 195 HIS A O 1
ATOM 1497 N N . ASP A 1 196 ? 4.890 -9.187 8.434 1.00 92.69 196 ASP A N 1
ATOM 1498 C CA . ASP A 1 196 ? 3.456 -8.966 8.609 1.00 92.69 196 ASP A CA 1
ATOM 1499 C C . ASP A 1 196 ? 3.190 -8.445 10.026 1.00 92.69 196 ASP A C 1
ATOM 1501 O O . ASP A 1 196 ? 3.716 -8.990 10.995 1.00 92.69 196 ASP A O 1
ATOM 1505 N N . PHE A 1 197 ? 2.387 -7.388 10.161 1.00 95.12 197 PHE A N 1
ATOM 1506 C CA . PHE A 1 197 ? 2.091 -6.791 11.469 1.00 95.12 197 PHE A CA 1
ATOM 1507 C C . PHE A 1 197 ? 1.003 -7.533 12.262 1.00 95.12 197 PHE A C 1
ATOM 1509 O O . PHE A 1 197 ? 0.713 -7.155 13.398 1.00 95.12 197 PHE A O 1
ATOM 1516 N N . GLY A 1 198 ? 0.415 -8.590 11.700 1.00 95.62 198 GLY A N 1
ATOM 1517 C CA . GLY A 1 198 ? -0.465 -9.518 12.409 1.00 95.62 198 GLY A CA 1
ATOM 1518 C C . GLY A 1 198 ? -1.890 -9.010 12.628 1.00 95.62 198 GLY A C 1
ATOM 1519 O O . GLY A 1 198 ? -2.587 -9.522 13.502 1.00 95.62 198 GLY A O 1
ATOM 1520 N N . PHE A 1 199 ? -2.336 -8.015 11.860 1.00 97.19 199 PHE A N 1
ATOM 1521 C CA . PHE A 1 199 ? -3.720 -7.540 11.871 1.00 97.19 199 PHE A CA 1
ATOM 1522 C C . PHE A 1 199 ? -4.198 -7.190 10.462 1.00 97.19 199 PHE A C 1
ATOM 1524 O O . PHE A 1 199 ? -3.403 -7.032 9.533 1.00 97.19 199 PHE A O 1
ATOM 1531 N N . SER A 1 200 ? -5.512 -7.051 10.311 1.00 97.94 200 SER A N 1
ATOM 1532 C CA . SER A 1 200 ? -6.130 -6.650 9.056 1.00 97.94 200 SER A CA 1
ATOM 1533 C C . SER A 1 200 ? -7.238 -5.624 9.255 1.00 97.94 200 SER A C 1
ATOM 1535 O O . SER A 1 200 ? -7.824 -5.497 10.331 1.00 97.94 200 SER A O 1
ATOM 1537 N N . LEU A 1 201 ? -7.525 -4.885 8.188 1.00 98.50 201 LEU A N 1
ATOM 1538 C CA . LEU A 1 201 ? -8.626 -3.938 8.089 1.00 98.50 201 LEU A CA 1
ATOM 1539 C C . LEU A 1 201 ? -9.634 -4.472 7.070 1.00 98.50 201 LEU A C 1
ATOM 1541 O O . LEU A 1 201 ? -9.256 -4.942 6.000 1.00 98.50 201 LEU A O 1
ATOM 1545 N N . THR A 1 202 ? -10.919 -4.389 7.382 1.00 98.50 202 THR A N 1
ATOM 1546 C CA . THR A 1 202 ? -11.999 -4.899 6.532 1.00 98.50 202 THR A CA 1
ATOM 1547 C C . THR A 1 202 ? -12.507 -3.813 5.594 1.00 98.50 202 THR A C 1
ATOM 1549 O O . THR A 1 202 ? -12.602 -2.646 5.987 1.00 98.50 202 THR A O 1
ATOM 1552 N N . LYS A 1 203 ? -12.840 -4.195 4.354 1.00 96.88 203 LYS A N 1
ATOM 1553 C CA . LYS A 1 203 ? -13.448 -3.269 3.388 1.00 96.88 203 LYS A CA 1
ATOM 1554 C C . LYS A 1 203 ? -14.801 -2.783 3.903 1.00 96.88 203 LYS A C 1
ATOM 1556 O O . LYS A 1 203 ? -15.594 -3.601 4.364 1.00 96.88 203 LYS A O 1
ATOM 1561 N N . GLN A 1 204 ? -15.035 -1.477 3.821 1.00 93.00 204 GLN A N 1
ATOM 1562 C CA . GLN A 1 204 ? -16.331 -0.852 4.105 1.00 93.00 204 GLN A CA 1
ATOM 1563 C C . GLN A 1 204 ? -17.265 -0.919 2.895 1.00 93.00 204 GLN A C 1
ATOM 1565 O O . GLN A 1 204 ? -16.754 -0.868 1.750 1.00 93.00 204 GLN A O 1
#

Mean predicted aligned error: 15.09 Å

pLDDT: mean 81.83, std 19.07, range [33.34, 98.62]

Foldseek 3Di:
DDDDDDDDDDPDPPPDDPPPDPPPPPQQQFFWWKAAPVVRDIDTDSDPVCLVVVVVVRIHTPGGPDGPDDPCPQAFPPPLQAAKWWQAAPFFRTWIWGAHRQQKIKIWTQGWDDDDVTDGDIDIFIKGQRDWDDPDPFWTWRLDIGGDPCRLAINDDPPDDQWDWTWIWGRDPQKTWTKIFIANDSVGTDPVDIGTSPDTTGGD

Nearest PDB structures (foldseek):
  8ass-assembly1_A  TM=4.025E-01  e=3.493E-01  Rhizobium sp. AAP43
  1iiu-assembly1_A  TM=4.182E-01  e=5.901E-01  Gallus gallus
  8an6-assembly1_A  TM=3.759E-01  e=6.218E-01  Rhizobium sp. AAP43
  8ass-assembly2_C  TM=3.501E-01  e=8.976E-01  Rhizobium sp. AAP43
  7v20-assembly1_A  TM=2.702E-01  e=4.328E+00  Severe acute respiratory syndrome coronavirus 2

Secondary structure (DSSP, 8-state):
----------SS---S-------------EEEEEEETTTTEEEEES-HHHHHHHHTTTPEEEEEEEEPPPP----PPPTTT-EEEEEEETTEEEEEEEE-TT-EEEEEEEEEE-STT-EEEEEEEEEEEEEEEEEETTEEEEEEEEE-GGGGSTT-----SSSEEEEEEEEETTEEEEEEEEESSGGG--TTSEEE-S--EEE-

InterPro domains:
  IPR043708 Domain of unknown function DUF5648 [PF18885] (28-77)

Organism: NCBI:txid1608583